Protein AF-D6WCW5-F1 (afdb_monomer_lite)

Sequence (235 aa):
MLHIEDLLTRSRFYGFASNELKQVTQKVASTKMVGTTFRLLCVVCVFAWGMVPYIDHTKAQALPLPGWLPYNTTKYYYPTFVFQMVALSITACINSTIDILTWMLITIASAQFDILKEKLKSIDYRHELVTIEFEFKACVKHHKEIVNFVHKIEHTFSKGIFLQFFASVIVICFTGFSIMISNEIGQYFHMSNWYESDLRARRDLAIFLERIKRPVTLTAGGFITLSLTTLTRVR

Organism: Tribolium castaneum (NCBI:txid7070)

InterPro domains:
  IPR004117 Olfactory receptor, insect [PF02949] (5-190)
  IPR004117 Olfactory receptor, insect [PTHR21137] (11-181)

Secondary structure (DSSP, 8-state):
-HHHHHHHTSGGGT---HHHHHHHHHHHHHHHHHHHHHHHHHHHHHHHHHHHHHH-TTSTT--SS----SS-TTTTHHHHHHHHHHHHHHHHHHHHHHHHHHHHHHHHHHHHHHHHHHHHHT--TTS-HHHHHHHHHHHHHHHHHHHHHHHHHHHHHHHHHHHHHHHHHHHHHHHHHHHHHHHHHHHHHHTS-GGGS-HHHHHHHHHHHHHHTS---EEETTTEEE-HHHHTT--

pLDDT: mean 82.37, std 11.34, range [34.91, 94.06]

Foldseek 3Di:
DVVLVVLCPPPVNVVDDPVLVVLLVVLLVVLVVVLVVVVVVLVVVLVVLLCVQVVCPVDDQDASDDDDDPDDCVVVVVVNNVVVSVVSNVVSVVVSVLVSVLVSLVSSLVSLVVVLVVLVVPQDPVDDPVVSVVSVVVSVVSVVSSVVSVVVSCVVCVVVVVVVVVVVVVVVVVVQVVLVVLLCVLVVLVVDVQVVDDPVSVVVSVVVSVVSVPRDWDDDVVPDTPHPVVVVPPD

Radius of gyration: 28.66 Å; chains: 1; bounding box: 68×40×83 Å

Structure (mmCIF, N/CA/C/O backbone):
data_AF-D6WCW5-F1
#
_entry.id   AF-D6WCW5-F1
#
loop_
_atom_site.group_PDB
_atom_site.id
_atom_site.type_symbol
_atom_site.label_atom_id
_atom_site.label_alt_id
_atom_site.label_comp_id
_atom_site.label_asym_id
_atom_site.label_entity_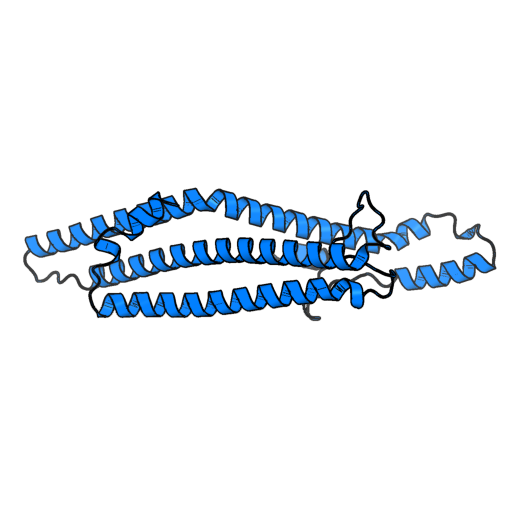id
_atom_site.label_seq_id
_atom_site.pdbx_PDB_ins_code
_atom_site.Cartn_x
_atom_site.Cartn_y
_atom_site.Cartn_z
_atom_site.occupancy
_atom_site.B_iso_or_equiv
_atom_site.auth_seq_id
_atom_site.auth_comp_id
_atom_site.auth_asym_id
_atom_site.auth_atom_id
_atom_site.pdbx_PDB_model_num
ATOM 1 N N . MET A 1 1 ? -2.506 -13.244 10.389 1.00 59.62 1 MET A N 1
ATOM 2 C CA . MET A 1 1 ? -3.838 -13.201 9.742 1.00 59.62 1 MET A CA 1
ATOM 3 C C . MET A 1 1 ? -4.884 -13.968 10.549 1.00 59.62 1 MET A C 1
ATOM 5 O O . MET A 1 1 ? -5.807 -13.325 11.022 1.00 59.62 1 MET A O 1
ATOM 9 N N . LEU A 1 2 ? -4.683 -15.264 10.836 1.00 67.31 2 LEU A N 1
ATOM 10 C CA . LEU A 1 2 ? -5.586 -16.082 11.677 1.00 67.31 2 LEU A CA 1
ATOM 11 C C . LEU A 1 2 ? -5.922 -15.445 13.044 1.00 67.31 2 LEU A C 1
ATOM 13 O O . LEU A 1 2 ? -7.069 -15.432 13.466 1.00 67.31 2 LEU A O 1
ATOM 17 N N . HIS A 1 3 ? -4.949 -14.812 13.709 1.00 72.50 3 HIS A N 1
ATOM 18 C CA . HIS A 1 3 ? -5.189 -14.102 14.977 1.00 72.50 3 HIS A CA 1
ATOM 19 C C . HIS A 1 3 ? -5.994 -12.796 14.866 1.00 72.50 3 HIS A C 1
ATOM 21 O O . HIS A 1 3 ? -6.463 -12.291 15.884 1.00 72.50 3 HIS A O 1
ATOM 27 N N . ILE A 1 4 ? -6.084 -12.203 13.672 1.00 73.38 4 ILE A N 1
ATOM 28 C CA . ILE A 1 4 ? -6.908 -11.011 13.409 1.00 73.38 4 ILE A CA 1
ATOM 29 C C . ILE A 1 4 ? -8.341 -11.465 13.132 1.00 73.38 4 ILE A C 1
ATOM 31 O O . ILE A 1 4 ? -9.274 -10.872 13.658 1.00 73.38 4 ILE A O 1
ATOM 35 N N . GLU A 1 5 ? -8.503 -12.550 12.375 1.00 75.56 5 GLU A N 1
ATOM 36 C CA . GLU A 1 5 ? -9.797 -13.187 12.130 1.00 75.56 5 GLU A CA 1
ATOM 37 C C . GLU A 1 5 ? -10.458 -13.648 13.435 1.00 75.56 5 GLU A C 1
ATOM 39 O O . GLU A 1 5 ? -11.597 -13.278 13.692 1.00 75.56 5 GLU A O 1
ATOM 44 N N . ASP A 1 6 ? -9.712 -14.316 14.319 1.00 76.88 6 ASP A N 1
ATOM 45 C CA . ASP A 1 6 ? -10.202 -14.734 15.643 1.00 76.88 6 ASP A CA 1
ATOM 46 C C . ASP A 1 6 ? -10.607 -13.552 16.552 1.00 76.88 6 ASP A C 1
ATOM 48 O O . ASP A 1 6 ? -11.505 -13.643 17.388 1.00 76.88 6 ASP A O 1
ATOM 52 N N . LEU A 1 7 ? -9.968 -12.389 16.385 1.00 73.69 7 LEU A N 1
ATOM 53 C CA . LEU A 1 7 ? -10.407 -11.179 17.081 1.00 73.69 7 LEU A CA 1
ATOM 54 C C . LEU A 1 7 ? -11.685 -10.601 16.485 1.00 73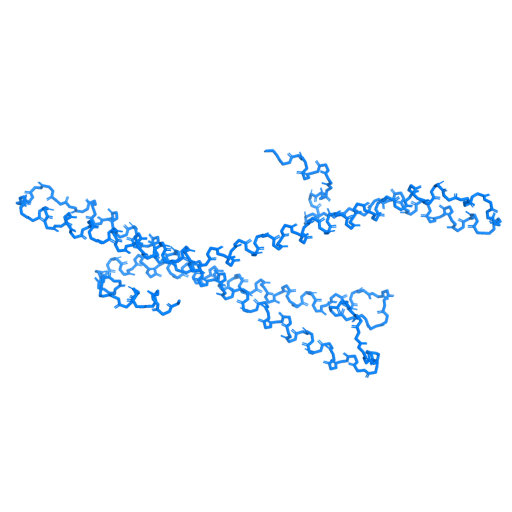.69 7 LEU A C 1
ATOM 56 O O . LEU A 1 7 ? -12.530 -10.120 17.239 1.00 73.69 7 LEU A O 1
ATOM 60 N N . LEU A 1 8 ? -11.816 -10.647 15.160 1.00 70.38 8 LEU A N 1
ATOM 61 C CA . LEU A 1 8 ? -13.005 -10.179 14.464 1.00 70.38 8 LEU A CA 1
ATOM 62 C C . LEU A 1 8 ? -14.215 -11.056 14.793 1.00 70.38 8 LEU A C 1
ATOM 64 O O . LEU A 1 8 ? -15.296 -10.507 14.940 1.00 70.38 8 LEU A O 1
ATOM 68 N N . THR A 1 9 ? -14.053 -12.372 14.976 1.00 72.31 9 THR A N 1
ATOM 69 C CA . THR A 1 9 ? -15.136 -13.319 15.321 1.00 72.31 9 THR A CA 1
ATOM 70 C C . THR A 1 9 ? -15.633 -13.226 16.763 1.00 72.31 9 THR A C 1
ATOM 72 O O . THR A 1 9 ? -16.670 -13.808 17.088 1.00 72.31 9 THR A O 1
ATOM 75 N N . ARG A 1 10 ? -14.969 -12.467 17.646 1.00 75.12 10 ARG A N 1
ATOM 76 C CA . ARG A 1 10 ? -15.471 -12.258 19.013 1.00 75.12 10 ARG A CA 1
ATOM 77 C C . ARG A 1 10 ? -16.833 -11.567 18.998 1.00 75.12 10 ARG A C 1
ATOM 79 O O . ARG A 1 10 ? -17.038 -10.574 18.305 1.00 75.12 10 ARG A O 1
ATOM 86 N N . SER A 1 11 ? -17.738 -12.026 19.866 1.00 59.84 11 SER A N 1
ATOM 87 C CA . SER A 1 11 ? -19.132 -11.551 19.966 1.00 59.84 11 SER A CA 1
ATOM 88 C C . SER A 1 11 ? -19.284 -10.029 20.080 1.00 59.84 11 SER A C 1
ATOM 90 O O . SER A 1 11 ? -20.269 -9.466 19.609 1.00 59.84 11 SER A O 1
ATOM 92 N N . ARG A 1 12 ? -18.291 -9.336 20.645 1.00 65.75 12 ARG A N 1
ATOM 93 C CA . ARG A 1 12 ? -18.286 -7.874 20.798 1.00 65.75 12 ARG A CA 1
ATOM 94 C C . ARG A 1 12 ? -18.128 -7.108 19.472 1.00 65.75 12 ARG A C 1
ATOM 96 O O . ARG A 1 12 ? -18.507 -5.945 19.417 1.00 65.75 12 ARG A O 1
ATOM 103 N N . PHE A 1 13 ? -17.608 -7.748 18.423 1.00 66.31 13 PHE A N 1
ATOM 104 C CA . PHE A 1 13 ? -17.495 -7.187 17.070 1.00 66.31 13 PHE A CA 1
ATOM 105 C C . PHE A 1 13 ? -18.709 -7.504 16.175 1.00 66.31 13 PHE A C 1
ATOM 107 O O . PHE A 1 13 ? -18.782 -6.971 15.073 1.00 66.31 13 PHE A O 1
ATOM 114 N N . TYR A 1 14 ? -19.661 -8.327 16.641 1.00 59.06 14 TYR A N 1
ATOM 115 C CA . TYR A 1 14 ? -20.860 -8.734 15.886 1.00 59.06 14 TYR A CA 1
ATOM 116 C C . TYR A 1 14 ? -22.197 -8.392 16.580 1.00 59.06 14 TYR A C 1
ATOM 118 O O . TYR A 1 14 ? -23.226 -8.321 15.914 1.00 59.06 14 TYR A O 1
ATOM 126 N N . GLY A 1 15 ? -22.209 -8.142 17.894 1.00 60.28 15 GLY A N 1
ATOM 127 C CA . GLY A 1 15 ? -23.412 -7.833 18.682 1.00 60.28 15 GLY A CA 1
ATOM 128 C C . GLY A 1 15 ? -23.754 -6.342 18.763 1.00 60.28 15 GLY A C 1
ATOM 129 O O . GLY A 1 15 ? -23.809 -5.793 19.862 1.00 60.28 15 GLY A O 1
ATOM 130 N N . PHE A 1 16 ? -23.936 -5.681 17.620 1.00 67.00 16 PHE A N 1
ATOM 131 C CA . PHE A 1 16 ? -24.262 -4.251 17.559 1.00 67.00 16 PHE A CA 1
ATOM 132 C C . PHE A 1 16 ? -25.761 -3.976 17.712 1.00 67.00 16 PHE A C 1
ATOM 134 O O . PHE A 1 16 ? -26.594 -4.698 17.160 1.00 67.00 16 PHE A O 1
ATOM 141 N N . ALA A 1 17 ? -26.110 -2.872 18.376 1.00 72.69 17 ALA A N 1
ATOM 142 C CA . ALA A 1 17 ? -27.459 -2.307 18.281 1.00 72.69 17 ALA A CA 1
ATOM 143 C C . ALA A 1 17 ? -27.727 -1.782 16.851 1.00 72.69 17 ALA A C 1
ATOM 145 O O . ALA A 1 17 ? -26.787 -1.454 16.124 1.00 72.69 17 ALA A O 1
ATOM 146 N N . SER A 1 18 ? -28.992 -1.652 16.422 1.00 73.94 18 SER A N 1
ATOM 147 C CA . SER A 1 18 ? -29.315 -1.286 15.023 1.00 73.94 18 SER A CA 1
ATOM 148 C C . SER A 1 18 ? -28.680 0.041 14.571 1.00 73.94 18 SER A C 1
ATOM 150 O O . SER A 1 18 ? -28.231 0.163 13.430 1.00 73.94 18 SER A O 1
ATOM 152 N N . ASN A 1 19 ? -28.566 1.009 15.485 1.00 76.44 19 ASN A N 1
ATOM 153 C CA . ASN A 1 19 ? -27.934 2.304 15.233 1.00 76.44 19 ASN A CA 1
ATOM 154 C C . ASN A 1 19 ? -26.412 2.185 15.043 1.00 76.44 19 ASN A C 1
ATOM 156 O O . ASN A 1 19 ? -25.854 2.797 14.133 1.00 76.44 19 ASN A O 1
ATOM 160 N N . GLU A 1 20 ? -25.750 1.352 15.848 1.00 79.00 20 GLU A N 1
ATOM 161 C CA . GLU A 1 20 ? -24.313 1.068 15.744 1.00 79.00 20 GLU A CA 1
ATOM 162 C C . GLU A 1 20 ? -24.002 0.330 14.438 1.00 79.00 20 GLU A C 1
ATOM 164 O O . GLU A 1 20 ? -23.085 0.698 13.704 1.00 79.00 20 GLU A O 1
ATOM 169 N N . LEU A 1 21 ? -24.833 -0.658 14.089 1.00 79.19 21 LEU A N 1
ATOM 170 C CA . LEU A 1 21 ? -24.709 -1.408 12.844 1.00 79.19 21 LEU A CA 1
ATOM 171 C C . LEU A 1 21 ? -24.847 -0.492 11.624 1.00 79.19 21 LEU A C 1
ATOM 173 O O . LEU A 1 21 ? -24.091 -0.631 10.661 1.00 79.19 21 LEU A O 1
ATOM 177 N N . LYS A 1 22 ? -25.774 0.474 11.664 1.00 83.31 22 LYS A N 1
ATOM 178 C CA . LYS A 1 22 ? -25.956 1.459 10.591 1.00 83.31 22 LYS A CA 1
ATOM 179 C C . LYS A 1 22 ? -24.714 2.337 10.416 1.00 83.31 22 LYS A C 1
ATOM 181 O O . LYS A 1 22 ? -24.272 2.524 9.283 1.00 83.31 22 LYS A O 1
ATOM 186 N N . GLN A 1 23 ? -24.110 2.805 11.513 1.00 80.88 23 GLN A N 1
ATOM 187 C CA . GLN A 1 23 ? -22.865 3.582 11.475 1.00 80.88 23 GLN A CA 1
ATOM 188 C C . GLN A 1 23 ? -21.695 2.778 10.886 1.00 80.88 23 GLN A C 1
ATOM 190 O O . GLN A 1 23 ? -21.008 3.262 9.981 1.00 80.88 23 GLN A O 1
ATOM 195 N N . VAL A 1 24 ? -21.483 1.537 11.343 1.00 84.12 24 VAL A N 1
ATOM 196 C CA . VAL A 1 24 ? -20.417 0.670 10.807 1.00 84.12 24 VAL A CA 1
ATOM 197 C C . VAL A 1 24 ? -20.645 0.380 9.328 1.00 84.12 24 VAL A C 1
ATOM 199 O O . VAL A 1 24 ? -19.728 0.526 8.522 1.00 84.12 24 VAL A O 1
ATOM 202 N N . THR A 1 25 ? -21.870 0.013 8.951 1.00 84.00 25 THR A N 1
ATOM 203 C CA . THR A 1 25 ? -22.207 -0.346 7.567 1.00 84.00 25 THR A CA 1
ATOM 204 C C . THR A 1 25 ? -22.008 0.835 6.625 1.00 84.00 25 THR A C 1
ATOM 206 O O . THR A 1 25 ? -21.460 0.657 5.539 1.00 84.00 25 THR A O 1
ATOM 209 N N . GLN A 1 26 ? -22.370 2.050 7.049 1.00 89.12 26 GLN A N 1
ATOM 210 C CA . GLN A 1 26 ? -22.133 3.262 6.269 1.00 89.12 26 GLN A CA 1
ATOM 211 C C . GLN A 1 26 ? -20.635 3.517 6.057 1.00 89.12 26 GLN A C 1
ATOM 213 O O . GLN A 1 26 ? -20.209 3.735 4.923 1.00 89.12 26 GLN A O 1
ATOM 218 N N . LYS A 1 27 ? -19.815 3.435 7.115 1.00 87.44 27 LYS A N 1
ATOM 219 C CA . LYS A 1 27 ? -18.355 3.583 6.990 1.00 87.44 27 LYS A CA 1
ATOM 220 C C . LYS A 1 27 ? -17.748 2.530 6.066 1.00 87.44 27 LYS A C 1
ATOM 222 O O . LYS A 1 27 ? -16.953 2.863 5.192 1.00 87.44 27 LYS A O 1
ATOM 227 N N . VAL A 1 28 ? -18.147 1.270 6.226 1.00 87.94 28 VAL A N 1
ATOM 228 C CA . VAL A 1 28 ? -17.671 0.164 5.387 1.00 87.94 28 VAL A CA 1
ATOM 229 C C . VAL A 1 28 ? -18.104 0.349 3.931 1.00 87.94 28 VAL A C 1
ATOM 231 O O . VAL A 1 28 ? -17.310 0.075 3.035 1.00 87.94 28 VAL A O 1
ATOM 234 N N . ALA A 1 29 ? -19.320 0.837 3.669 1.00 88.94 29 ALA A N 1
ATOM 235 C CA . ALA A 1 29 ? -19.799 1.119 2.317 1.00 88.94 29 ALA A CA 1
ATOM 236 C C . ALA A 1 29 ? -18.967 2.215 1.631 1.00 88.94 29 ALA A C 1
ATOM 238 O O . ALA A 1 29 ? -18.498 2.006 0.511 1.00 88.94 29 ALA A O 1
ATOM 239 N N . SER A 1 30 ? -18.698 3.330 2.321 1.00 88.75 30 SER A N 1
ATOM 240 C CA . SER A 1 30 ? -17.816 4.389 1.813 1.00 88.75 30 SER A CA 1
ATOM 241 C C . SER A 1 30 ? -16.409 3.863 1.522 1.00 88.75 30 SER A C 1
ATOM 243 O O . SER A 1 30 ? -15.872 4.098 0.441 1.00 88.75 30 SER A O 1
ATOM 245 N N . THR A 1 31 ? -15.827 3.079 2.434 1.00 89.12 31 THR A N 1
ATOM 246 C CA . THR A 1 31 ? -14.502 2.473 2.227 1.00 89.12 31 THR A CA 1
ATOM 247 C C . THR A 1 31 ? -14.495 1.477 1.066 1.00 89.12 31 THR A C 1
ATOM 249 O O . THR A 1 31 ? -13.543 1.452 0.289 1.00 89.12 31 THR A O 1
ATOM 252 N N . LYS A 1 32 ? -15.559 0.684 0.879 1.00 88.38 32 LYS A N 1
ATOM 253 C CA . LYS A 1 32 ? -15.695 -0.216 -0.280 1.00 88.38 32 LYS A CA 1
ATOM 254 C C . LYS A 1 32 ? -15.767 0.553 -1.596 1.00 88.38 32 LYS A C 1
ATOM 256 O O . LYS A 1 32 ? -15.140 0.129 -2.566 1.00 88.38 32 LYS A O 1
ATOM 261 N N . MET A 1 33 ? -16.496 1.668 -1.635 1.00 89.12 33 MET A N 1
ATOM 262 C CA . MET A 1 33 ? -16.567 2.528 -2.817 1.00 89.12 33 MET A CA 1
ATOM 263 C C . MET A 1 33 ? -15.175 3.050 -3.183 1.00 89.12 33 MET A C 1
ATOM 265 O O . MET A 1 33 ? -14.723 2.847 -4.306 1.00 89.12 33 MET A O 1
ATOM 269 N N . VAL A 1 34 ? -14.450 3.619 -2.215 1.00 91.00 34 VAL A N 1
ATOM 270 C CA . VAL A 1 34 ? -13.089 4.131 -2.437 1.00 91.00 34 VAL A CA 1
ATOM 271 C C . VAL A 1 34 ? -12.121 3.018 -2.847 1.00 91.00 34 VAL A C 1
ATOM 273 O O . VAL A 1 34 ? -11.363 3.185 -3.801 1.00 91.00 34 VAL A O 1
ATOM 276 N N . GLY A 1 35 ? -12.184 1.852 -2.198 1.00 90.25 35 GLY A N 1
ATOM 277 C CA . GLY A 1 35 ? -11.373 0.691 -2.566 1.00 90.25 35 GLY A CA 1
ATOM 278 C C . GLY A 1 35 ? -11.663 0.181 -3.981 1.00 90.25 35 GLY A C 1
ATOM 279 O O . GLY A 1 35 ? -10.745 -0.235 -4.686 1.00 90.25 35 GLY A O 1
ATOM 280 N N . THR A 1 36 ? -12.918 0.256 -4.432 1.00 88.06 36 THR A N 1
ATOM 281 C CA . THR A 1 36 ? -13.302 -0.099 -5.808 1.00 88.06 36 THR A CA 1
ATOM 282 C C . THR A 1 36 ? -12.724 0.901 -6.806 1.00 88.06 36 THR A C 1
ATOM 284 O O . THR A 1 36 ? -12.106 0.490 -7.786 1.00 88.06 36 THR A O 1
ATOM 287 N N . THR A 1 37 ? -12.833 2.201 -6.523 1.00 91.00 37 THR A N 1
ATOM 288 C CA . THR A 1 37 ? -12.217 3.255 -7.341 1.00 91.00 37 THR A CA 1
ATOM 289 C C . THR A 1 37 ? -10.700 3.082 -7.436 1.00 91.00 37 THR A C 1
ATOM 291 O O . THR A 1 37 ? -10.143 3.154 -8.529 1.00 91.00 37 THR A O 1
ATOM 294 N N . PHE A 1 38 ? -10.024 2.776 -6.325 1.00 91.38 38 PHE A N 1
ATOM 295 C CA . PHE A 1 38 ? -8.582 2.513 -6.314 1.00 91.38 38 PHE A CA 1
ATOM 296 C C . PHE A 1 38 ? -8.199 1.316 -7.197 1.00 91.38 38 PHE A C 1
ATOM 298 O O . PHE A 1 38 ? -7.269 1.417 -7.994 1.00 91.38 38 PHE A O 1
ATOM 305 N N . ARG A 1 39 ? -8.953 0.206 -7.142 1.00 89.38 39 ARG A N 1
ATOM 306 C CA . ARG A 1 39 ? -8.715 -0.946 -8.034 1.00 89.38 39 ARG A CA 1
ATOM 307 C C . ARG A 1 39 ? -8.880 -0.586 -9.505 1.00 89.38 39 ARG A C 1
ATOM 309 O O . ARG A 1 39 ? -8.063 -1.015 -10.315 1.00 89.38 39 ARG A O 1
ATOM 316 N N . LEU A 1 40 ? -9.905 0.195 -9.849 1.00 91.50 40 LEU A N 1
ATOM 317 C CA . LEU A 1 40 ? -10.114 0.653 -11.225 1.00 91.50 40 LEU A CA 1
ATOM 318 C C . LEU A 1 40 ? -8.917 1.473 -11.722 1.00 91.50 40 LEU A C 1
ATOM 320 O O . LEU A 1 40 ? -8.438 1.234 -12.827 1.00 91.50 40 LEU A O 1
ATOM 324 N N . LEU A 1 41 ? -8.378 2.367 -10.888 1.00 91.94 41 LEU A N 1
ATOM 325 C CA . LEU A 1 41 ? -7.171 3.130 -11.216 1.00 91.94 41 LEU A CA 1
ATOM 326 C C . LEU A 1 41 ? -5.957 2.220 -11.451 1.00 91.94 41 LEU A C 1
ATOM 328 O O . LEU A 1 41 ? -5.255 2.395 -12.442 1.00 91.94 41 LEU A O 1
ATOM 332 N N . CYS A 1 42 ? -5.733 1.211 -10.603 1.00 91.50 42 CYS A N 1
ATOM 333 C CA . CYS A 1 42 ? -4.640 0.252 -10.797 1.00 91.50 42 CYS A CA 1
ATOM 334 C C . CYS A 1 42 ? -4.771 -0.521 -12.116 1.00 91.50 42 CYS A C 1
ATOM 336 O O . CYS A 1 42 ? -3.778 -0.700 -12.820 1.00 91.50 42 CYS A O 1
ATOM 338 N N . VAL A 1 43 ? -5.988 -0.933 -12.482 1.00 91.38 43 VAL A N 1
ATOM 339 C CA . VAL A 1 43 ? -6.257 -1.602 -13.762 1.00 91.38 43 VAL A CA 1
ATOM 340 C C . VAL A 1 43 ? -5.926 -0.679 -14.936 1.00 91.38 43 VAL A C 1
ATOM 342 O O . VAL A 1 43 ? -5.211 -1.090 -15.849 1.00 91.38 43 VAL A O 1
ATOM 345 N N . VAL A 1 44 ? -6.365 0.583 -14.891 1.00 92.44 44 VAL A N 1
ATOM 346 C CA . VAL A 1 44 ? -6.029 1.585 -15.918 1.00 92.44 44 VAL A CA 1
ATOM 347 C C . VAL A 1 44 ? -4.514 1.776 -16.036 1.00 92.44 44 VAL A C 1
ATOM 349 O O . VAL A 1 44 ? -4.000 1.813 -17.151 1.00 92.44 44 VAL A O 1
ATOM 352 N N . CYS A 1 45 ? -3.780 1.823 -14.920 1.00 90.62 45 CYS A N 1
ATOM 353 C CA . CYS A 1 45 ? -2.319 1.927 -14.934 1.00 90.62 45 CYS A CA 1
ATOM 354 C C . CYS A 1 45 ? -1.644 0.727 -15.614 1.00 90.62 45 CYS A C 1
ATOM 356 O O . CYS A 1 45 ? -0.714 0.922 -16.393 1.00 90.62 45 CYS A O 1
ATOM 358 N N . VAL A 1 46 ? -2.109 -0.502 -15.363 1.00 91.38 46 VAL A N 1
ATOM 359 C CA . VAL A 1 46 ? -1.562 -1.706 -16.017 1.00 91.38 46 VAL A CA 1
ATOM 360 C C . VAL A 1 46 ? -1.806 -1.663 -17.525 1.00 91.38 46 VAL A C 1
ATOM 362 O O . VAL A 1 46 ? -0.890 -1.937 -18.300 1.00 91.38 46 VAL A O 1
ATOM 365 N N . PHE A 1 47 ? -3.007 -1.264 -17.955 1.00 89.81 47 PHE A N 1
ATOM 366 C CA . PHE A 1 47 ? -3.304 -1.086 -19.377 1.00 89.81 47 PHE A CA 1
ATOM 367 C C . PHE A 1 47 ? -2.436 0.002 -20.015 1.00 89.81 47 PHE A C 1
ATOM 369 O O . PHE A 1 47 ? -1.862 -0.226 -21.077 1.00 89.81 47 PHE A O 1
ATOM 376 N N . ALA A 1 48 ? -2.291 1.155 -19.358 1.00 89.06 48 ALA A N 1
ATOM 377 C CA . ALA A 1 48 ? -1.432 2.235 -19.831 1.00 89.06 48 ALA A CA 1
ATOM 378 C C . ALA A 1 48 ? 0.031 1.779 -19.965 1.00 89.06 48 ALA A C 1
ATOM 380 O O . ALA A 1 48 ? 0.669 2.060 -20.976 1.00 89.06 48 ALA A O 1
ATOM 381 N N . TRP A 1 49 ? 0.540 1.011 -18.995 1.00 85.25 49 TRP A N 1
ATOM 382 C CA . TRP A 1 49 ? 1.888 0.442 -19.052 1.00 85.25 49 TRP A CA 1
ATOM 383 C C . TRP A 1 49 ? 2.056 -0.547 -20.211 1.00 85.25 49 TRP A C 1
ATOM 385 O O . TRP A 1 49 ? 3.052 -0.504 -20.930 1.00 85.25 49 TRP A O 1
ATOM 395 N N . GLY A 1 50 ? 1.055 -1.399 -20.450 1.00 86.94 50 GLY A N 1
ATOM 396 C CA . GLY A 1 50 ? 1.039 -2.327 -21.584 1.00 86.94 50 GLY A CA 1
ATOM 397 C C . GLY A 1 50 ? 1.014 -1.643 -22.955 1.00 86.94 50 GLY A C 1
ATOM 398 O O . GLY A 1 50 ? 1.444 -2.245 -23.936 1.00 86.94 50 GLY A O 1
ATOM 399 N N . MET A 1 51 ? 0.557 -0.388 -23.027 1.00 86.19 51 MET A N 1
ATOM 400 C CA . MET A 1 51 ? 0.549 0.412 -24.257 1.00 86.19 51 MET A CA 1
ATOM 401 C C . MET A 1 51 ? 1.895 1.084 -24.566 1.00 86.19 51 MET A C 1
ATOM 403 O O . MET A 1 51 ? 2.133 1.441 -25.719 1.00 86.19 51 MET A O 1
ATOM 407 N N . VAL A 1 52 ? 2.792 1.232 -23.582 1.00 83.56 52 VAL A N 1
ATOM 408 C CA . VAL A 1 52 ? 4.096 1.912 -23.746 1.00 83.56 52 VAL A CA 1
ATOM 409 C C . VAL A 1 52 ? 4.897 1.391 -24.952 1.00 83.56 52 VAL A C 1
ATOM 411 O O . VAL A 1 52 ? 5.352 2.220 -25.741 1.00 83.56 52 VAL A O 1
ATOM 414 N N . PRO A 1 53 ? 5.022 0.069 -25.188 1.00 81.12 53 PRO A N 1
ATOM 415 C CA . PRO A 1 53 ? 5.764 -0.451 -26.336 1.00 81.12 53 PRO A CA 1
ATOM 416 C C . PRO A 1 53 ? 5.202 -0.076 -27.711 1.00 81.12 53 PRO A C 1
ATOM 418 O O . PRO A 1 53 ? 5.935 -0.110 -28.693 1.00 81.12 53 PRO A O 1
ATOM 421 N N . TYR A 1 54 ? 3.909 0.247 -27.795 1.00 79.88 54 TYR A N 1
ATOM 422 C CA . TYR A 1 54 ? 3.260 0.647 -29.046 1.00 79.88 54 TYR A CA 1
ATOM 423 C C . TYR A 1 54 ? 3.420 2.142 -29.329 1.00 79.88 54 TYR A C 1
ATOM 425 O O . TYR A 1 54 ? 3.400 2.551 -30.488 1.00 79.88 54 TYR A O 1
ATOM 433 N N . ILE A 1 55 ? 3.571 2.947 -28.274 1.00 79.69 55 ILE A N 1
ATOM 434 C CA . ILE A 1 55 ? 3.802 4.394 -28.359 1.00 79.69 55 ILE A CA 1
ATOM 435 C C . ILE A 1 55 ? 5.281 4.678 -28.653 1.00 79.69 55 ILE A C 1
ATOM 437 O O . ILE A 1 55 ? 5.611 5.626 -29.366 1.00 79.69 55 ILE A O 1
ATOM 441 N N . ASP A 1 56 ? 6.184 3.851 -28.123 1.00 72.25 56 ASP A N 1
ATOM 442 C CA . ASP A 1 56 ? 7.620 3.986 -28.337 1.00 72.25 56 ASP A CA 1
ATOM 443 C C . ASP A 1 56 ? 8.043 3.427 -29.710 1.00 72.25 56 ASP A C 1
ATOM 445 O O . ASP A 1 56 ? 8.528 2.303 -29.843 1.00 72.25 56 ASP A O 1
ATOM 449 N N . HIS A 1 57 ? 7.879 4.239 -30.760 1.00 63.00 57 HIS A N 1
ATOM 450 C CA . HIS A 1 57 ? 8.285 3.911 -32.136 1.00 63.00 57 HIS A CA 1
ATOM 451 C C . HIS A 1 57 ? 9.803 3.699 -32.314 1.00 63.00 57 HIS A C 1
ATOM 453 O O . HIS A 1 57 ? 10.249 3.321 -33.398 1.00 63.00 57 HIS A O 1
ATOM 459 N N . THR A 1 58 ? 10.612 3.952 -31.282 1.00 60.56 58 THR A N 1
ATOM 460 C CA . THR A 1 58 ? 12.079 3.955 -31.363 1.00 60.56 58 THR A CA 1
ATOM 461 C C . THR A 1 58 ? 12.687 2.547 -31.403 1.00 60.56 58 THR A C 1
ATOM 463 O O . THR A 1 58 ? 13.835 2.390 -31.820 1.00 60.56 58 THR A O 1
ATOM 466 N N . LYS A 1 59 ? 11.945 1.506 -30.996 1.00 61.00 59 LYS A N 1
ATOM 467 C CA . LYS A 1 59 ? 12.397 0.104 -31.027 1.00 61.00 59 LYS A CA 1
ATOM 468 C C . LYS A 1 59 ? 11.336 -0.789 -31.662 1.00 61.00 59 LYS A C 1
ATOM 470 O O . LYS A 1 59 ? 10.252 -0.959 -31.113 1.00 61.00 59 LYS A O 1
ATOM 475 N N . ALA A 1 60 ? 11.669 -1.427 -32.785 1.00 57.62 60 ALA A N 1
ATOM 476 C CA . ALA A 1 60 ? 10.848 -2.506 -33.321 1.00 57.62 60 ALA A CA 1
ATOM 477 C C . ALA A 1 60 ? 10.750 -3.618 -32.257 1.00 57.62 60 ALA A C 1
ATOM 479 O O . ALA A 1 60 ? 11.765 -4.205 -31.892 1.00 57.62 60 ALA A O 1
ATOM 480 N N . GLN A 1 61 ? 9.539 -3.869 -31.744 1.00 66.56 61 GLN A N 1
ATOM 481 C CA . GLN A 1 61 ? 9.233 -4.888 -30.725 1.00 66.56 61 GLN A CA 1
ATOM 482 C C . GLN A 1 61 ? 9.819 -4.625 -29.321 1.00 66.56 61 GLN A C 1
ATOM 484 O O . GLN A 1 61 ? 10.472 -5.487 -28.727 1.00 66.56 61 GLN A O 1
ATOM 489 N N . ALA A 1 62 ? 9.546 -3.455 -28.737 1.00 71.44 62 ALA A N 1
ATOM 490 C CA . ALA A 1 62 ? 9.796 -3.232 -27.311 1.00 71.44 62 ALA A CA 1
ATOM 491 C C . ALA A 1 62 ? 8.919 -4.150 -26.427 1.00 71.44 62 ALA A C 1
ATOM 493 O O . ALA A 1 62 ? 7.771 -4.456 -26.755 1.00 71.44 62 ALA A O 1
ATOM 494 N N . LEU A 1 63 ? 9.462 -4.612 -25.298 1.00 78.31 63 LEU A N 1
ATOM 495 C CA . LEU A 1 63 ? 8.736 -5.387 -24.285 1.00 78.31 63 LEU A CA 1
ATOM 496 C C . LEU A 1 63 ? 8.292 -4.461 -23.132 1.00 78.31 63 LEU A C 1
ATOM 498 O O . LEU A 1 63 ? 9.050 -3.549 -22.797 1.00 78.31 63 LEU A O 1
ATOM 502 N N . PRO A 1 64 ? 7.123 -4.694 -22.496 1.00 78.06 64 PRO A N 1
ATOM 503 C CA . PRO A 1 64 ? 6.643 -3.913 -21.346 1.00 78.06 64 PRO A CA 1
ATOM 504 C C . PRO A 1 64 ? 7.635 -3.829 -20.184 1.00 78.06 64 PRO A C 1
ATOM 506 O O . PRO A 1 64 ? 7.680 -2.830 -19.465 1.00 78.06 64 PRO A O 1
ATOM 509 N N . LEU A 1 65 ? 8.421 -4.889 -19.987 1.00 80.50 65 LEU A N 1
ATOM 510 C CA . LEU A 1 65 ? 9.528 -4.916 -19.042 1.00 80.50 65 LEU A CA 1
ATOM 511 C C . LEU A 1 65 ? 10.844 -5.031 -19.820 1.00 80.50 65 LEU A C 1
ATOM 513 O O . LEU A 1 65 ? 11.100 -6.082 -20.423 1.00 80.50 65 LEU A O 1
ATOM 517 N N . PRO A 1 66 ? 11.685 -3.979 -19.821 1.00 74.50 66 PRO A N 1
ATOM 518 C CA . PRO A 1 66 ? 12.981 -4.028 -20.476 1.00 74.50 66 PRO A CA 1
ATOM 519 C C . PRO A 1 66 ? 13.916 -4.956 -19.693 1.00 74.50 66 PRO A C 1
ATOM 521 O O . PRO A 1 66 ? 14.171 -4.750 -18.509 1.00 74.50 66 PRO A O 1
ATOM 524 N N . GLY A 1 67 ? 14.438 -5.985 -20.356 1.00 76.94 67 GLY A N 1
ATOM 525 C CA . GLY A 1 67 ? 15.355 -6.939 -19.744 1.00 76.94 67 GLY A CA 1
ATOM 526 C C . GLY A 1 67 ? 15.986 -7.868 -20.774 1.00 76.94 67 GLY A C 1
ATOM 527 O O . GLY A 1 67 ? 15.436 -8.079 -21.856 1.00 76.94 67 GLY A O 1
ATOM 528 N N . TRP A 1 68 ? 17.155 -8.411 -20.439 1.00 82.88 68 TRP A N 1
ATOM 529 C CA . TRP A 1 68 ? 17.787 -9.453 -21.241 1.00 82.88 68 TRP A CA 1
ATOM 530 C C . TRP A 1 68 ? 17.154 -10.809 -20.914 1.00 82.88 68 TRP A C 1
ATOM 532 O O . TRP A 1 68 ? 17.014 -11.169 -19.746 1.00 82.88 68 TRP A O 1
ATOM 542 N N . LEU A 1 69 ? 16.768 -11.553 -21.949 1.00 84.69 69 LEU A N 1
ATOM 543 C CA . LEU A 1 69 ? 16.197 -12.893 -21.838 1.00 84.69 69 LEU A CA 1
ATOM 544 C C . LEU A 1 69 ? 17.122 -13.882 -22.566 1.00 84.69 69 LEU A C 1
ATOM 546 O O . LEU A 1 69 ? 17.626 -13.549 -23.638 1.00 84.69 69 LEU A O 1
ATOM 550 N N . PRO A 1 70 ? 17.328 -15.102 -22.033 1.00 86.00 70 PRO A N 1
ATOM 551 C CA . PRO A 1 70 ? 18.262 -16.079 -22.602 1.00 86.00 70 PRO A CA 1
ATOM 552 C C . PRO A 1 70 ? 17.797 -16.683 -23.941 1.00 86.00 70 PRO A C 1
ATOM 554 O O . PRO A 1 70 ? 18.511 -17.484 -24.538 1.00 86.00 70 PRO A O 1
ATOM 557 N N . TYR A 1 71 ? 16.603 -16.323 -24.418 1.00 86.06 71 TYR A N 1
ATOM 558 C CA . TYR A 1 71 ? 16.013 -16.784 -25.673 1.00 86.06 71 TYR A CA 1
ATOM 559 C C . TYR A 1 71 ? 15.733 -15.610 -26.620 1.00 86.06 71 TYR A C 1
ATOM 561 O O . TYR A 1 71 ? 15.605 -14.462 -26.198 1.00 86.06 71 TYR A O 1
ATOM 569 N N . ASN A 1 72 ? 15.602 -15.898 -27.919 1.00 81.19 72 ASN A N 1
ATOM 570 C CA . ASN A 1 72 ? 15.382 -14.866 -28.930 1.00 81.19 72 ASN A CA 1
ATOM 571 C C . ASN A 1 72 ? 13.966 -14.262 -28.824 1.00 81.19 72 ASN A C 1
ATOM 573 O O . ASN A 1 72 ? 12.977 -14.870 -29.244 1.00 81.19 72 ASN A O 1
ATOM 577 N N . THR A 1 73 ? 13.888 -13.050 -28.278 1.00 79.50 73 THR A N 1
ATOM 578 C CA . THR A 1 73 ? 12.650 -12.298 -28.025 1.00 79.50 73 THR A CA 1
ATOM 579 C C . THR A 1 73 ? 11.943 -11.840 -29.294 1.00 79.50 73 THR A C 1
ATOM 581 O O . THR A 1 73 ? 10.728 -11.692 -29.273 1.00 79.50 73 THR A O 1
ATOM 584 N N . THR A 1 74 ? 12.657 -11.681 -30.413 1.00 79.00 74 THR A N 1
ATOM 585 C CA . THR A 1 74 ? 12.042 -11.281 -31.694 1.00 79.00 74 THR A CA 1
ATOM 586 C C . THR A 1 74 ? 11.173 -12.396 -32.283 1.00 79.00 74 THR A C 1
ATOM 588 O O . THR A 1 74 ? 10.098 -12.140 -32.821 1.00 79.00 74 THR A O 1
ATOM 591 N N . LYS A 1 75 ? 11.595 -13.659 -32.115 1.00 83.56 75 LYS A N 1
ATOM 592 C CA . LYS A 1 75 ? 10.858 -14.846 -32.578 1.00 83.56 75 LYS A CA 1
ATOM 593 C C . LYS A 1 75 ? 9.669 -15.190 -31.676 1.00 83.56 75 LYS A C 1
ATOM 595 O O . LYS A 1 75 ? 8.631 -15.612 -32.173 1.00 83.56 75 LYS A O 1
ATOM 600 N N . TYR A 1 76 ? 9.815 -15.011 -30.363 1.00 86.44 76 TYR A N 1
ATOM 601 C CA . TYR A 1 76 ? 8.800 -15.358 -29.358 1.00 86.44 76 TYR A CA 1
ATOM 602 C C . TYR A 1 76 ? 8.180 -14.123 -28.691 1.00 86.44 76 TYR A C 1
ATOM 604 O O . TYR A 1 76 ? 7.812 -14.156 -27.521 1.00 86.44 76 TYR A O 1
ATOM 612 N N . TYR A 1 77 ? 8.034 -13.030 -29.440 1.00 85.75 77 TYR A N 1
ATOM 613 C CA . TYR A 1 77 ? 7.593 -11.745 -28.899 1.00 85.75 77 TYR A CA 1
ATOM 614 C C . TYR A 1 77 ? 6.214 -11.806 -28.224 1.00 85.75 77 TYR A C 1
ATOM 616 O O . TYR A 1 77 ? 6.083 -11.489 -27.044 1.00 85.75 77 TYR A O 1
ATOM 624 N N . TYR A 1 78 ? 5.186 -12.254 -28.953 1.00 89.12 78 TYR A N 1
ATOM 625 C CA . TYR A 1 78 ? 3.806 -12.309 -28.459 1.00 89.12 78 TYR A CA 1
ATOM 626 C C . TYR A 1 78 ? 3.621 -13.158 -27.188 1.00 89.12 78 TYR A C 1
ATOM 628 O O . TYR A 1 78 ? 3.013 -12.653 -26.243 1.00 89.12 78 TYR A O 1
ATOM 636 N N . PRO A 1 79 ? 4.136 -14.404 -27.092 1.00 90.44 79 PRO A N 1
ATOM 637 C CA . PRO A 1 79 ? 4.000 -15.176 -25.858 1.00 90.44 79 PRO A CA 1
ATOM 638 C C . PRO A 1 79 ? 4.746 -14.532 -24.681 1.00 90.44 79 PRO A C 1
ATOM 640 O O . PRO A 1 79 ? 4.216 -14.515 -23.571 1.00 90.44 79 PRO A O 1
ATOM 643 N N . THR A 1 80 ? 5.922 -13.935 -24.905 1.00 89.81 80 THR A N 1
ATOM 644 C CA . THR A 1 80 ? 6.645 -13.196 -23.857 1.00 89.81 80 THR A CA 1
ATOM 645 C C . THR A 1 80 ? 5.882 -11.951 -23.406 1.00 89.81 80 THR A C 1
ATOM 647 O O . THR A 1 80 ? 5.801 -11.692 -22.207 1.00 89.81 80 THR A O 1
ATOM 650 N N . PHE A 1 81 ? 5.280 -11.208 -24.336 1.00 89.12 81 PHE A N 1
ATOM 651 C CA . PHE A 1 81 ? 4.456 -10.040 -24.029 1.00 89.12 81 PHE A CA 1
ATOM 652 C C . PHE A 1 81 ? 3.257 -10.416 -23.149 1.00 89.12 81 PHE A C 1
ATOM 654 O O . PHE A 1 81 ? 3.051 -9.821 -22.092 1.00 89.12 81 PHE A O 1
ATOM 661 N N . VAL A 1 82 ? 2.498 -11.444 -23.547 1.00 91.31 82 VAL A N 1
ATOM 662 C CA . VAL A 1 82 ? 1.337 -11.926 -22.780 1.00 91.31 82 VAL A CA 1
ATOM 663 C C . VAL A 1 82 ? 1.766 -12.383 -21.389 1.00 91.31 82 VAL A C 1
ATOM 665 O O . VAL A 1 82 ? 1.137 -12.008 -20.401 1.00 91.31 82 VAL A O 1
ATOM 668 N N . PHE A 1 83 ? 2.867 -13.129 -21.290 1.00 91.81 83 PHE A N 1
ATOM 669 C CA . PHE A 1 83 ? 3.412 -13.562 -20.007 1.00 91.81 83 PHE A CA 1
ATOM 670 C C . PHE A 1 83 ? 3.752 -12.377 -19.088 1.00 91.81 83 PHE A C 1
ATOM 672 O O . PHE A 1 83 ? 3.327 -12.359 -17.932 1.00 91.81 83 PHE A O 1
ATOM 679 N N . GLN A 1 84 ? 4.462 -11.363 -19.599 1.00 91.00 84 GLN A N 1
ATOM 680 C CA . GLN A 1 84 ? 4.809 -10.169 -18.822 1.00 91.00 84 GLN A CA 1
ATOM 681 C C . GLN A 1 84 ? 3.562 -9.401 -18.364 1.00 91.00 84 GLN A C 1
ATOM 683 O O . GLN A 1 84 ? 3.485 -9.003 -17.204 1.00 91.00 84 GLN A O 1
ATOM 688 N N . MET A 1 85 ? 2.559 -9.239 -19.231 1.00 92.00 85 MET A N 1
ATOM 689 C CA . MET A 1 85 ? 1.311 -8.548 -18.887 1.00 92.00 85 MET A CA 1
ATOM 690 C C . MET A 1 85 ? 0.488 -9.293 -17.833 1.00 92.00 85 MET A C 1
ATOM 692 O O . MET A 1 85 ? -0.058 -8.666 -16.922 1.00 92.00 85 MET A O 1
ATOM 696 N N . VAL A 1 86 ? 0.426 -10.624 -17.910 1.00 93.44 86 VAL A N 1
ATOM 697 C CA . VAL A 1 86 ? -0.238 -11.448 -16.890 1.00 93.44 86 VAL A CA 1
ATOM 698 C C . VAL A 1 86 ? 0.497 -11.330 -15.555 1.00 93.44 86 VAL A C 1
ATOM 700 O O . VAL A 1 86 ? -0.137 -11.075 -14.531 1.00 93.44 86 VAL A O 1
ATOM 703 N N . ALA A 1 87 ? 1.828 -11.432 -15.557 1.00 92.38 87 ALA A N 1
ATOM 704 C CA . ALA A 1 87 ? 2.638 -11.295 -14.348 1.00 92.38 87 ALA A CA 1
ATOM 705 C C . ALA A 1 87 ? 2.484 -9.908 -13.694 1.00 92.38 87 ALA A C 1
ATOM 707 O O . ALA A 1 87 ? 2.294 -9.812 -12.477 1.00 92.38 87 ALA A O 1
ATOM 708 N N . LEU A 1 88 ? 2.504 -8.838 -14.495 1.00 91.50 88 LEU A N 1
ATOM 709 C CA . LEU A 1 88 ? 2.262 -7.469 -14.033 1.00 91.50 88 LEU A CA 1
ATOM 710 C C . LEU A 1 88 ? 0.862 -7.310 -13.436 1.00 91.50 88 LEU A C 1
ATOM 712 O O . LEU A 1 88 ? 0.721 -6.744 -12.355 1.00 91.50 88 LEU A O 1
ATOM 716 N N . SER A 1 89 ? -0.161 -7.858 -14.095 1.00 92.81 89 SER A N 1
ATOM 717 C CA . SER A 1 89 ? -1.547 -7.789 -13.616 1.00 92.81 89 SER A CA 1
ATOM 718 C C . SER A 1 89 ? -1.722 -8.509 -12.280 1.00 92.81 89 SER A C 1
ATOM 720 O O . SER A 1 89 ? -2.326 -7.964 -11.360 1.00 92.81 89 SER A O 1
ATOM 722 N N . ILE A 1 90 ? -1.157 -9.713 -12.140 1.00 93.56 90 ILE A N 1
ATOM 723 C CA . ILE A 1 90 ? -1.199 -10.479 -10.886 1.00 93.56 90 ILE A CA 1
ATOM 724 C C . ILE A 1 90 ? -0.500 -9.701 -9.768 1.00 93.56 90 ILE A C 1
ATOM 726 O O . ILE A 1 90 ? -1.059 -9.551 -8.682 1.00 93.56 90 ILE A O 1
ATOM 730 N N . THR A 1 91 ? 0.689 -9.162 -10.041 1.00 92.12 91 THR A N 1
ATOM 731 C CA . THR A 1 91 ? 1.463 -8.388 -9.061 1.00 92.12 91 THR A CA 1
ATOM 732 C C . THR A 1 91 ? 0.702 -7.140 -8.611 1.00 92.12 91 THR A C 1
ATOM 734 O O . THR A 1 91 ? 0.589 -6.890 -7.410 1.00 92.12 91 THR A O 1
ATOM 737 N N . ALA A 1 92 ? 0.112 -6.397 -9.554 1.00 91.94 92 ALA A N 1
ATOM 738 C CA . ALA A 1 92 ? -0.722 -5.235 -9.258 1.00 91.94 92 ALA A CA 1
ATOM 739 C C . ALA A 1 92 ? -1.937 -5.616 -8.397 1.00 91.94 92 ALA A C 1
ATOM 741 O O . ALA A 1 92 ? -2.181 -4.990 -7.369 1.00 91.94 92 ALA A O 1
ATOM 742 N N . CYS A 1 93 ? -2.652 -6.687 -8.752 1.00 90.81 93 CYS A N 1
ATOM 743 C CA . CYS A 1 93 ? -3.796 -7.180 -7.984 1.00 90.81 93 CYS A CA 1
ATOM 744 C C . CYS A 1 93 ? -3.421 -7.574 -6.549 1.00 90.81 93 CYS A C 1
ATOM 746 O O . CYS A 1 93 ? -4.148 -7.230 -5.613 1.00 90.81 93 CYS A O 1
ATOM 748 N N . ILE A 1 94 ? -2.301 -8.279 -6.360 1.00 91.44 94 ILE A N 1
ATOM 749 C CA . ILE A 1 94 ? -1.814 -8.668 -5.030 1.00 91.44 94 ILE A CA 1
ATOM 750 C C . ILE A 1 94 ? -1.487 -7.421 -4.207 1.00 91.44 94 ILE A C 1
ATOM 752 O O . ILE A 1 94 ? -1.991 -7.290 -3.091 1.00 91.44 94 ILE A O 1
ATOM 756 N N . ASN A 1 95 ? -0.714 -6.485 -4.769 1.00 89.94 95 ASN A N 1
ATOM 757 C CA . ASN A 1 95 ? -0.321 -5.265 -4.068 1.00 89.94 95 ASN A CA 1
ATOM 758 C C . ASN A 1 95 ? -1.547 -4.440 -3.646 1.00 89.94 95 ASN A C 1
ATOM 760 O O . ASN A 1 95 ? -1.733 -4.160 -2.463 1.00 89.94 95 ASN A O 1
ATOM 764 N N . SER A 1 96 ? -2.458 -4.160 -4.583 1.00 91.12 96 SER A N 1
ATOM 765 C CA . SER A 1 96 ? -3.689 -3.420 -4.288 1.00 91.12 96 SER A CA 1
ATOM 766 C C . SER A 1 96 ? -4.577 -4.133 -3.264 1.00 91.12 96 SER A C 1
ATOM 768 O O . SER A 1 96 ? -5.284 -3.483 -2.496 1.00 91.12 96 SER A O 1
ATOM 770 N N . THR A 1 97 ? -4.576 -5.469 -3.234 1.00 90.62 97 THR A N 1
ATOM 771 C CA . THR A 1 97 ? -5.363 -6.237 -2.258 1.00 90.62 97 THR A CA 1
ATOM 772 C C . THR A 1 97 ? -4.817 -6.077 -0.843 1.00 90.62 97 THR A C 1
ATOM 774 O O . THR A 1 97 ? -5.607 -5.901 0.085 1.00 90.62 97 THR A O 1
ATOM 777 N N . ILE A 1 98 ? -3.493 -6.094 -0.677 1.00 90.38 98 ILE A N 1
ATOM 778 C CA . ILE A 1 98 ? -2.837 -5.892 0.623 1.00 90.38 98 ILE A CA 1
ATOM 779 C C . ILE A 1 98 ? -3.129 -4.482 1.158 1.00 90.38 98 ILE A C 1
ATOM 781 O O . ILE A 1 98 ? -3.514 -4.340 2.324 1.00 90.38 98 ILE A O 1
ATOM 785 N N . ASP A 1 99 ? -3.036 -3.462 0.299 1.00 90.62 99 ASP A N 1
ATOM 786 C CA . ASP A 1 99 ? -3.340 -2.070 0.654 1.00 90.62 99 ASP A CA 1
ATOM 787 C C . ASP A 1 99 ? -4.800 -1.916 1.121 1.00 90.62 99 ASP A C 1
ATOM 789 O O . ASP A 1 99 ? -5.080 -1.382 2.199 1.00 90.62 99 ASP A O 1
ATOM 793 N N . ILE A 1 100 ? -5.751 -2.451 0.344 1.00 91.19 100 ILE A N 1
ATOM 794 C CA . ILE A 1 100 ? -7.188 -2.368 0.653 1.00 91.19 100 ILE A CA 1
ATOM 795 C C . ILE A 1 100 ? -7.533 -3.139 1.924 1.00 91.19 100 ILE A C 1
ATOM 797 O O . ILE A 1 100 ? -8.348 -2.670 2.718 1.00 91.19 100 ILE A O 1
ATOM 801 N N . LEU A 1 101 ? -6.939 -4.316 2.130 1.00 90.94 101 LEU A N 1
ATOM 802 C CA . LEU A 1 101 ? -7.157 -5.099 3.341 1.00 90.94 101 LEU A CA 1
ATOM 803 C C . LEU A 1 101 ? -6.716 -4.312 4.578 1.00 90.94 101 LEU A C 1
ATOM 805 O O . LEU A 1 101 ? -7.468 -4.209 5.548 1.00 90.94 101 LEU A O 1
ATOM 809 N N . THR A 1 102 ? -5.519 -3.731 4.527 1.00 90.81 102 THR A N 1
ATOM 810 C CA . THR A 1 102 ? -4.961 -2.955 5.636 1.00 90.81 102 THR A CA 1
ATOM 811 C C . THR A 1 102 ? -5.830 -1.735 5.940 1.00 90.81 102 THR A C 1
ATOM 813 O O . THR A 1 102 ? -6.209 -1.515 7.092 1.00 90.81 102 THR A O 1
ATOM 816 N N . TRP A 1 103 ? -6.251 -0.996 4.908 1.00 91.75 103 TRP A N 1
ATOM 817 C CA . TRP A 1 103 ? -7.201 0.110 5.053 1.00 91.75 103 TRP A CA 1
ATOM 818 C C . TRP A 1 103 ? -8.525 -0.360 5.675 1.00 91.75 103 TRP A C 1
ATOM 820 O O . TRP A 1 103 ? -9.020 0.238 6.635 1.00 91.75 103 TRP A O 1
ATOM 830 N N . MET A 1 104 ? -9.108 -1.454 5.185 1.00 91.19 104 MET A N 1
ATOM 831 C CA . MET A 1 104 ? -10.379 -1.968 5.697 1.00 91.19 104 MET A CA 1
ATOM 832 C C . MET A 1 104 ? -10.300 -2.303 7.191 1.00 91.19 104 MET A C 1
ATOM 834 O O . MET A 1 104 ? -11.181 -1.901 7.951 1.00 91.19 104 MET A O 1
ATOM 838 N N . LEU A 1 105 ? -9.227 -2.963 7.633 1.00 91.81 105 LEU A N 1
ATOM 839 C CA . LEU A 1 105 ? -9.008 -3.288 9.045 1.00 91.81 105 LEU A CA 1
ATOM 840 C C . LEU A 1 105 ? -8.875 -2.027 9.915 1.00 91.81 105 LEU A C 1
ATOM 842 O O . LEU A 1 105 ? -9.487 -1.949 10.982 1.00 91.81 105 LEU A O 1
ATOM 846 N N . ILE A 1 106 ? -8.151 -1.010 9.438 1.00 92.06 106 ILE A N 1
ATOM 847 C CA . ILE A 1 106 ? -8.037 0.290 10.121 1.00 92.06 106 ILE A CA 1
ATOM 848 C C . ILE A 1 106 ? -9.399 0.998 10.191 1.00 92.06 106 ILE A C 1
ATOM 850 O O . ILE A 1 106 ? -9.750 1.573 11.222 1.00 92.06 106 ILE A O 1
ATOM 854 N N . THR A 1 107 ? -10.208 0.916 9.131 1.00 91.50 107 THR A N 1
ATOM 855 C CA . THR A 1 107 ? -11.569 1.480 9.1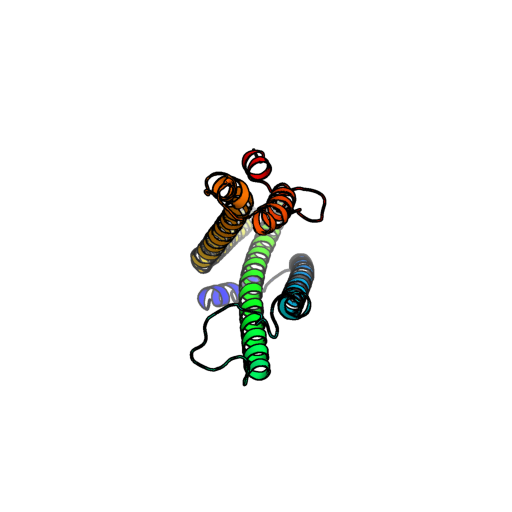15 1.00 91.50 107 THR A CA 1
ATOM 856 C C . THR A 1 107 ? -12.453 0.803 10.157 1.00 91.50 107 THR A C 1
ATOM 858 O O . THR A 1 107 ? -13.182 1.489 10.871 1.00 91.50 107 THR A O 1
ATOM 861 N N . ILE A 1 108 ? -12.376 -0.527 10.276 1.00 90.25 108 ILE A N 1
ATOM 862 C CA . ILE A 1 108 ? -13.116 -1.284 11.294 1.00 90.25 108 ILE A CA 1
ATOM 863 C C . ILE A 1 108 ? -12.685 -0.840 12.695 1.00 90.25 108 ILE A C 1
ATOM 865 O O . ILE A 1 108 ? -13.542 -0.543 13.524 1.00 90.25 108 ILE A O 1
ATOM 869 N N . ALA A 1 109 ? -11.379 -0.715 12.954 1.00 91.69 109 ALA A N 1
ATOM 870 C CA . ALA A 1 109 ? -10.882 -0.213 14.235 1.00 91.69 109 ALA A CA 1
ATOM 871 C C . ALA A 1 109 ? -11.397 1.207 14.540 1.00 91.69 109 ALA A C 1
ATOM 873 O O . ALA A 1 109 ? -11.858 1.479 15.647 1.00 91.69 109 ALA A O 1
ATOM 874 N N . SER A 1 110 ? -11.380 2.104 13.549 1.00 92.19 110 SER A N 1
ATOM 875 C CA . SER A 1 110 ? -11.919 3.464 13.677 1.00 92.19 110 SER A CA 1
ATOM 876 C C . SER A 1 110 ? -13.425 3.473 13.956 1.00 92.19 110 SER A C 1
ATOM 878 O O . SER A 1 110 ? -13.887 4.247 14.790 1.00 92.19 110 SER A O 1
ATOM 880 N N . ALA A 1 111 ? -14.202 2.618 13.288 1.00 90.56 111 ALA A N 1
ATOM 881 C CA . ALA A 1 111 ? -15.635 2.491 13.540 1.00 90.56 111 ALA A CA 1
ATOM 882 C C . ALA A 1 111 ? -15.918 2.034 14.981 1.00 90.56 111 ALA A C 1
ATOM 884 O O . ALA A 1 111 ? -16.789 2.598 15.636 1.00 90.56 111 ALA A O 1
ATOM 885 N N . GLN A 1 112 ? -15.135 1.085 15.501 1.00 89.31 112 GLN A N 1
ATOM 886 C CA . GLN A 1 112 ? -15.254 0.630 16.889 1.00 89.31 112 GLN A CA 1
ATOM 887 C C . GLN A 1 112 ? -14.916 1.730 17.900 1.00 89.31 112 GLN A C 1
ATOM 889 O O . GLN A 1 112 ? -15.605 1.880 18.907 1.00 89.31 112 GLN A O 1
ATOM 894 N N . PHE A 1 113 ? -13.899 2.551 17.622 1.00 92.00 113 PHE A N 1
ATOM 895 C CA . PHE A 1 113 ? -13.610 3.716 18.459 1.00 92.00 113 PHE A CA 1
ATOM 896 C C . PHE A 1 113 ? -14.758 4.723 18.487 1.00 92.00 113 PHE A C 1
ATOM 898 O O . PHE A 1 113 ? -15.013 5.308 19.536 1.00 92.00 113 PHE A O 1
ATOM 905 N N . ASP A 1 114 ? -15.456 4.931 17.374 1.00 91.19 114 ASP A N 1
ATOM 906 C CA . ASP A 1 114 ? -16.587 5.857 17.348 1.00 91.19 114 ASP A CA 1
ATOM 907 C C . ASP A 1 114 ? -17.800 5.302 18.098 1.00 91.19 114 ASP A C 1
ATOM 909 O O . ASP A 1 114 ? -18.409 6.035 18.872 1.00 91.19 114 ASP A O 1
ATOM 913 N N . ILE A 1 115 ? -18.071 3.997 18.001 1.00 89.62 115 ILE A N 1
ATOM 914 C CA . ILE A 1 115 ? -19.088 3.342 18.841 1.00 89.62 115 ILE A CA 1
ATOM 915 C C . ILE A 1 115 ? -18.744 3.484 20.323 1.00 89.62 115 ILE A C 1
ATOM 917 O O . ILE A 1 115 ? -19.611 3.800 21.134 1.00 89.62 115 ILE A O 1
ATOM 921 N N . LEU A 1 116 ? -17.478 3.280 20.692 1.00 90.88 116 LEU A N 1
ATOM 922 C CA . LEU A 1 116 ? -17.030 3.465 22.069 1.00 90.88 116 LEU A CA 1
ATOM 923 C C . LEU A 1 116 ? -17.267 4.903 22.557 1.00 90.88 116 LEU A C 1
ATOM 925 O O . LEU A 1 116 ? -17.699 5.087 23.693 1.00 90.88 116 LEU A O 1
ATOM 929 N N . LYS A 1 117 ? -17.001 5.914 21.719 1.00 91.25 117 LYS A N 1
ATOM 930 C CA . LYS A 1 117 ? -17.257 7.324 22.061 1.00 91.25 117 LYS A CA 1
ATOM 931 C C . LYS A 1 117 ? -18.743 7.589 22.282 1.00 91.25 117 LYS A C 1
ATOM 933 O O . LYS A 1 117 ? -19.086 8.244 23.260 1.00 91.25 117 LYS A O 1
ATOM 938 N N . GLU A 1 118 ? -19.606 7.068 21.412 1.00 90.00 118 GLU A N 1
ATOM 939 C CA . GLU A 1 118 ? -21.058 7.206 21.567 1.00 90.00 118 GLU A CA 1
ATOM 940 C C . GLU A 1 118 ? -21.546 6.529 22.855 1.00 90.00 118 GLU A C 1
ATOM 942 O O . GLU A 1 118 ? -22.276 7.152 23.622 1.00 90.00 118 GLU A O 1
ATOM 947 N N . LYS A 1 119 ? -21.058 5.317 23.164 1.00 88.62 119 LYS A N 1
ATOM 948 C CA . LYS A 1 119 ? -21.378 4.618 24.423 1.00 88.62 119 LYS A CA 1
ATOM 949 C C . LYS A 1 119 ? -20.937 5.386 25.658 1.00 88.62 119 LYS A C 1
ATOM 951 O O . LYS A 1 119 ? -21.681 5.453 26.624 1.00 88.62 119 LYS A O 1
ATOM 956 N N . LEU A 1 120 ? -19.740 5.970 25.632 1.00 90.44 120 LEU A N 1
ATOM 957 C CA . LEU A 1 120 ? -19.248 6.797 26.736 1.00 90.44 120 LEU A CA 1
ATOM 958 C C . LEU A 1 120 ? -20.089 8.066 26.913 1.00 90.44 120 LEU A C 1
ATOM 960 O O . LEU A 1 120 ? -20.324 8.487 28.041 1.00 90.44 120 LEU A O 1
ATOM 964 N N . LYS A 1 121 ? -20.557 8.666 25.813 1.00 89.56 121 LYS A N 1
ATOM 965 C CA . LYS A 1 121 ? -21.413 9.857 25.838 1.00 89.56 121 LYS A CA 1
ATOM 966 C C . LYS A 1 121 ? -22.836 9.550 26.312 1.00 89.56 121 LYS A C 1
ATOM 968 O O . LYS A 1 121 ? -23.480 10.433 26.868 1.00 89.56 121 LYS A O 1
ATOM 973 N N . SER A 1 122 ? -23.325 8.333 26.080 1.00 88.56 122 SER A N 1
ATOM 974 C CA . SER A 1 122 ? -24.671 7.912 26.473 1.00 88.56 122 SER A CA 1
ATOM 975 C C . SER A 1 122 ? -24.798 7.469 27.933 1.00 88.56 122 SER A C 1
ATOM 977 O O . SER A 1 122 ? -25.912 7.161 28.342 1.00 88.56 122 SER A O 1
ATOM 979 N N . ILE A 1 123 ? -23.703 7.412 28.705 1.00 89.31 123 ILE A N 1
ATOM 980 C CA . ILE A 1 123 ? -23.750 7.041 30.129 1.00 89.31 123 ILE A CA 1
ATOM 981 C C . ILE A 1 123 ? -24.567 8.090 30.892 1.00 89.31 123 ILE A C 1
ATOM 983 O O . ILE A 1 123 ? -24.186 9.262 30.956 1.00 89.31 123 ILE A O 1
ATOM 987 N N . ASP A 1 124 ? -25.680 7.667 31.493 1.00 89.69 124 ASP A N 1
ATOM 988 C CA . ASP A 1 124 ? -26.492 8.529 32.351 1.00 89.69 124 ASP A CA 1
ATOM 989 C C . ASP A 1 124 ? -25.981 8.486 33.797 1.00 89.69 124 ASP A C 1
ATOM 991 O O . ASP A 1 124 ? -26.230 7.549 34.556 1.00 89.69 124 ASP A O 1
ATOM 995 N N . TYR A 1 125 ? -25.295 9.552 34.207 1.00 88.31 125 TYR A N 1
ATOM 996 C CA . TYR A 1 125 ? -24.775 9.710 35.568 1.00 88.31 125 TYR A CA 1
ATOM 997 C C . TYR A 1 125 ? -25.862 9.885 36.641 1.00 88.31 125 TYR A C 1
ATOM 999 O O . TYR A 1 125 ? -25.538 9.995 37.822 1.00 88.31 125 TYR A O 1
ATOM 1007 N N . ARG A 1 126 ? -27.142 9.945 36.255 1.00 89.19 126 ARG A N 1
ATOM 1008 C CA . ARG A 1 126 ? -28.276 10.005 37.188 1.00 89.19 126 ARG A CA 1
ATOM 1009 C C . ARG A 1 126 ? -28.724 8.626 37.674 1.00 89.19 126 ARG A C 1
ATOM 1011 O O . ARG A 1 126 ? -29.553 8.558 38.577 1.00 89.19 126 ARG A O 1
ATOM 1018 N N . HIS A 1 127 ? -28.230 7.545 37.069 1.00 88.19 127 HIS A N 1
ATOM 1019 C CA . HIS A 1 127 ? -28.519 6.175 37.495 1.00 88.19 127 HIS A CA 1
ATOM 1020 C C . HIS A 1 127 ? -27.768 5.782 38.776 1.00 88.19 127 HIS A C 1
ATOM 1022 O O . HIS A 1 127 ? -26.891 6.495 39.263 1.00 88.19 127 HIS A O 1
ATOM 1028 N N . GLU A 1 128 ? -28.119 4.621 39.335 1.00 89.81 128 GLU A N 1
ATOM 1029 C CA . GLU A 1 128 ? -27.400 4.042 40.470 1.00 89.81 128 GLU A CA 1
ATOM 1030 C C . GLU A 1 128 ? -25.915 3.829 40.138 1.00 89.81 128 GLU A C 1
ATOM 1032 O O . GLU A 1 128 ? -25.571 3.351 39.053 1.00 89.81 128 GLU A O 1
ATOM 1037 N N . LEU A 1 129 ? -25.039 4.112 41.110 1.00 90.06 129 LEU A N 1
ATOM 1038 C CA . LEU A 1 129 ? -23.579 3.961 40.998 1.00 90.06 129 LEU A CA 1
ATOM 1039 C C . LEU A 1 129 ? -23.161 2.592 40.438 1.00 90.06 129 LEU A C 1
ATOM 1041 O O . LEU A 1 129 ? -22.258 2.520 39.610 1.00 90.06 129 LEU A O 1
ATOM 1045 N N . VAL A 1 130 ? -23.862 1.521 40.823 1.00 91.56 130 VAL A N 1
ATOM 1046 C CA . VAL A 1 130 ? -23.603 0.151 40.348 1.00 91.56 130 VAL A CA 1
ATOM 1047 C C . VAL A 1 130 ? -23.779 0.030 38.829 1.00 91.56 130 VAL A C 1
ATOM 1049 O O . VAL A 1 130 ? -22.980 -0.626 38.159 1.00 91.56 130 VAL A O 1
ATOM 1052 N N . THR A 1 131 ? -24.797 0.687 38.270 1.00 88.06 131 THR A N 1
ATOM 1053 C CA . THR A 1 131 ? -25.081 0.662 36.827 1.00 88.06 131 THR A CA 1
ATOM 1054 C C . THR A 1 131 ? -24.024 1.451 36.059 1.00 88.06 131 THR A C 1
ATOM 1056 O O . THR A 1 131 ? -23.488 0.961 35.065 1.00 88.06 131 THR A O 1
ATOM 1059 N N . ILE A 1 132 ? -23.643 2.624 36.575 1.00 90.12 132 ILE A N 1
ATOM 1060 C CA . ILE A 1 132 ? -22.589 3.466 35.991 1.00 90.12 132 ILE A CA 1
ATOM 1061 C C . ILE A 1 132 ? -21.249 2.717 35.977 1.00 90.12 132 ILE A C 1
ATOM 1063 O O . ILE A 1 132 ? -20.566 2.677 34.951 1.00 90.12 132 ILE A O 1
ATOM 1067 N N . GLU A 1 133 ? -20.871 2.081 37.090 1.00 91.19 133 GLU A N 1
ATOM 1068 C CA . GLU A 1 133 ? -19.644 1.284 37.176 1.00 91.19 133 GLU A CA 1
ATOM 1069 C C . GLU A 1 133 ? -19.645 0.116 36.185 1.00 91.19 133 GLU A C 1
ATOM 1071 O O . GLU A 1 13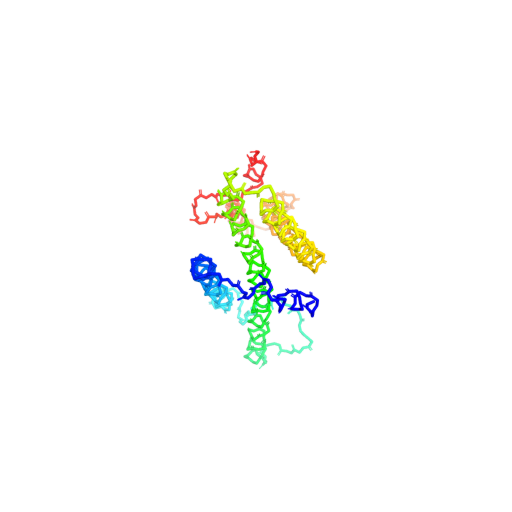3 ? -18.621 -0.165 35.552 1.00 91.19 133 GLU A O 1
ATOM 1076 N N . PHE A 1 134 ? -20.787 -0.554 36.014 1.00 90.19 134 PHE A N 1
ATOM 1077 C CA . PHE A 1 134 ? -20.928 -1.651 35.063 1.00 90.19 134 PHE A CA 1
ATOM 1078 C C . PHE A 1 134 ? -20.742 -1.184 33.610 1.00 90.19 134 PHE A C 1
ATOM 1080 O O . PHE A 1 134 ? -19.933 -1.767 32.877 1.00 90.19 134 PHE A O 1
ATOM 1087 N N . GLU A 1 135 ? -21.429 -0.114 33.197 1.00 88.75 135 GLU A N 1
ATOM 1088 C CA . GLU A 1 135 ? -21.319 0.455 31.847 1.00 88.75 135 GLU A CA 1
ATOM 1089 C C . GLU A 1 135 ? -19.910 0.980 31.559 1.00 88.75 135 GLU A C 1
ATOM 1091 O O . GLU A 1 135 ? -19.318 0.688 30.510 1.00 88.75 135 GLU A O 1
ATOM 1096 N N . PHE A 1 136 ? -19.318 1.685 32.522 1.00 90.56 136 PHE A N 1
ATOM 1097 C CA . PHE A 1 136 ? -17.960 2.197 32.403 1.00 90.56 136 PHE A CA 1
ATOM 1098 C C . PHE A 1 136 ? -16.941 1.057 32.276 1.00 90.56 136 PHE A C 1
ATOM 1100 O O . PHE A 1 136 ? -16.092 1.063 31.378 1.00 90.56 136 PHE A O 1
ATOM 1107 N N . LYS A 1 137 ? -17.054 0.009 33.102 1.00 91.88 137 LYS A N 1
ATOM 1108 C CA . LYS A 1 137 ? -16.189 -1.179 33.024 1.00 91.88 137 LYS A CA 1
ATOM 1109 C C . LYS A 1 137 ? -16.334 -1.906 31.686 1.00 91.88 137 LYS A C 1
ATOM 1111 O O . LYS A 1 137 ? -15.339 -2.395 31.137 1.00 91.88 137 LYS A O 1
ATOM 1116 N N . ALA A 1 138 ? -17.543 -1.959 31.125 1.00 89.44 138 ALA A N 1
ATOM 1117 C CA . ALA A 1 138 ? -17.777 -2.513 29.796 1.00 89.44 138 ALA A CA 1
ATOM 1118 C C . ALA A 1 138 ? -17.056 -1.703 28.703 1.00 89.44 138 ALA A C 1
ATOM 1120 O O . ALA A 1 138 ? -16.406 -2.311 27.839 1.00 89.44 138 ALA A O 1
ATOM 1121 N N . CYS A 1 139 ? -17.097 -0.367 28.787 1.00 90.88 139 CYS A N 1
ATOM 1122 C CA . CYS A 1 139 ? -16.387 0.552 27.894 1.00 90.88 139 CYS A CA 1
ATOM 1123 C C . CYS A 1 139 ? -14.864 0.394 27.995 1.00 90.88 139 CYS A C 1
ATOM 1125 O O . CYS A 1 139 ? -14.198 0.228 26.974 1.00 90.88 139 CYS A O 1
ATOM 1127 N N . VAL A 1 140 ? -14.304 0.334 29.209 1.00 93.62 140 VAL A N 1
ATOM 1128 C CA . VAL A 1 140 ? -12.861 0.108 29.428 1.00 93.62 140 VAL A CA 1
ATOM 1129 C C . VAL A 1 140 ? -12.413 -1.224 28.822 1.00 93.62 140 VAL A C 1
ATOM 1131 O O . VAL A 1 140 ? -11.388 -1.296 28.138 1.00 93.62 140 VAL A O 1
ATOM 1134 N N . LYS A 1 141 ? -13.200 -2.291 29.009 1.00 91.25 141 LYS A N 1
ATOM 1135 C CA . LYS A 1 141 ? -12.905 -3.590 28.391 1.00 91.25 141 LYS A CA 1
ATOM 1136 C C . LYS A 1 141 ? -12.969 -3.519 26.860 1.00 91.25 141 LYS A C 1
ATOM 1138 O O . LYS A 1 141 ? -12.118 -4.108 26.202 1.00 91.25 141 LYS A O 1
ATOM 1143 N N . HIS A 1 142 ? -13.936 -2.791 26.296 1.00 90.38 142 HIS A N 1
ATOM 1144 C CA . HIS A 1 142 ? -14.067 -2.606 24.847 1.00 90.38 142 HIS A CA 1
ATOM 1145 C C . HIS A 1 142 ? -12.867 -1.827 24.284 1.00 90.38 142 HIS A C 1
ATOM 1147 O O . HIS A 1 142 ? -12.245 -2.274 23.326 1.00 90.38 142 HIS A O 1
ATOM 1153 N N . HIS A 1 143 ? -12.465 -0.736 24.940 1.00 93.75 143 HIS A N 1
ATOM 1154 C CA . HIS A 1 143 ? -11.264 0.024 24.594 1.00 93.75 143 HIS A CA 1
ATOM 1155 C C . HIS A 1 143 ? -10.010 -0.859 24.549 1.00 93.75 143 HIS A C 1
ATOM 1157 O O . HIS A 1 143 ? -9.280 -0.855 23.559 1.00 93.75 143 HIS A O 1
ATOM 1163 N N . LYS A 1 144 ? -9.791 -1.675 25.590 1.00 93.06 144 LYS A N 1
ATOM 1164 C CA . LYS A 1 144 ? -8.640 -2.587 25.669 1.00 93.06 144 LYS A CA 1
ATOM 1165 C C . LYS A 1 144 ? -8.615 -3.599 24.520 1.00 93.06 144 LYS A C 1
ATOM 1167 O O . LYS A 1 144 ? -7.546 -3.917 24.003 1.00 93.06 144 LYS A O 1
ATOM 1172 N N . GLU A 1 145 ? -9.778 -4.101 24.111 1.00 90.88 145 GLU A N 1
ATOM 1173 C CA . GLU A 1 145 ? -9.893 -5.016 22.972 1.00 90.88 145 GLU A CA 1
ATOM 1174 C C . GLU A 1 145 ? -9.587 -4.323 21.636 1.00 90.88 145 GLU A C 1
ATOM 1176 O O . GLU A 1 145 ? -8.838 -4.891 20.839 1.00 90.88 145 GLU A O 1
ATOM 1181 N N . ILE A 1 146 ? -10.070 -3.091 21.415 1.00 91.69 146 ILE A N 1
ATOM 1182 C CA .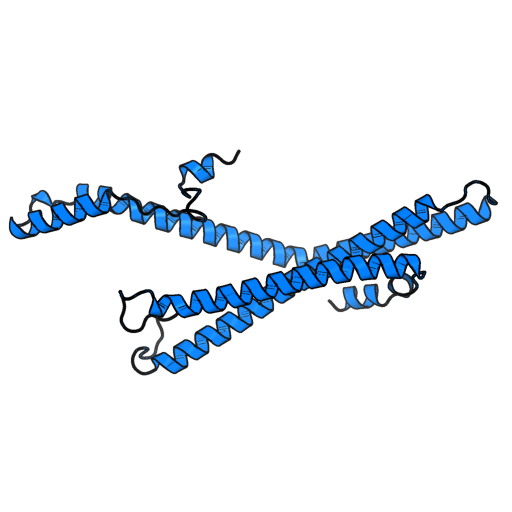 ILE A 1 146 ? -9.736 -2.318 20.205 1.00 91.69 146 ILE A CA 1
ATOM 1183 C C . ILE A 1 146 ? -8.232 -2.040 20.137 1.00 91.69 146 ILE A C 1
ATOM 1185 O O . ILE A 1 146 ? -7.618 -2.250 19.095 1.00 91.69 146 ILE A O 1
ATOM 1189 N N . VAL A 1 147 ? -7.617 -1.598 21.237 1.00 94.06 147 VAL A N 1
ATOM 1190 C CA . VAL A 1 147 ? -6.174 -1.300 21.267 1.00 94.06 147 VAL A CA 1
ATOM 1191 C C . VAL A 1 147 ? -5.354 -2.549 20.936 1.00 94.06 147 VAL A C 1
ATOM 1193 O O . VAL A 1 147 ? -4.441 -2.487 20.115 1.00 94.06 147 VAL A O 1
ATOM 1196 N N . ASN A 1 148 ? -5.717 -3.707 21.494 1.00 93.00 148 ASN A N 1
ATOM 1197 C CA . ASN A 1 148 ? -5.070 -4.976 21.160 1.00 93.00 148 ASN A CA 1
ATOM 1198 C C . ASN A 1 148 ? -5.257 -5.361 19.678 1.00 93.00 148 ASN A C 1
ATOM 1200 O O . ASN A 1 148 ? -4.342 -5.893 19.051 1.00 93.00 148 ASN A O 1
ATOM 1204 N N . PHE A 1 149 ? -6.431 -5.088 19.102 1.00 91.25 149 PHE A N 1
ATOM 1205 C CA . PHE A 1 149 ? -6.696 -5.305 17.679 1.00 91.25 149 PHE A CA 1
ATOM 1206 C C . PHE A 1 149 ? -5.813 -4.419 16.791 1.00 91.25 149 PHE A C 1
ATOM 1208 O O . PHE A 1 149 ? -5.145 -4.934 15.895 1.00 91.25 149 PHE A O 1
ATOM 1215 N N . VAL A 1 150 ? -5.736 -3.117 17.082 1.00 93.50 150 VAL A N 1
ATOM 1216 C CA . VAL A 1 150 ? -4.879 -2.169 16.352 1.00 93.50 150 VAL A CA 1
ATOM 1217 C C . VAL A 1 150 ? -3.410 -2.565 16.448 1.00 93.50 150 VAL A C 1
ATOM 1219 O O . VAL A 1 150 ? -2.727 -2.595 15.428 1.00 93.50 150 VAL A O 1
ATOM 1222 N N . HIS A 1 151 ? -2.930 -2.943 17.633 1.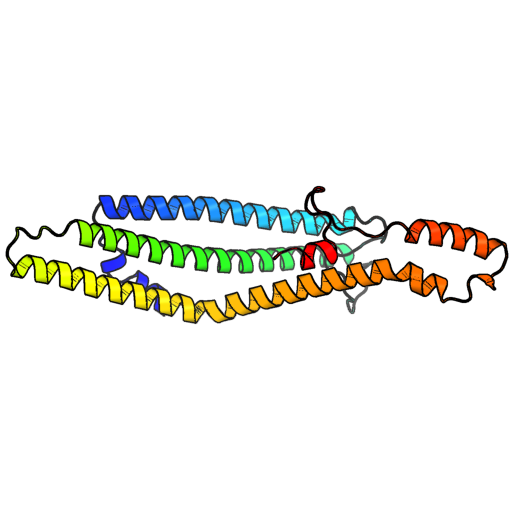00 93.38 151 HIS A N 1
ATOM 1223 C CA . HIS A 1 151 ? -1.539 -3.359 17.804 1.00 93.38 151 HIS A CA 1
ATOM 1224 C C . HIS A 1 151 ? -1.200 -4.621 16.995 1.00 93.38 151 HIS A C 1
ATOM 1226 O O . HIS A 1 151 ? -0.130 -4.722 16.402 1.00 93.38 151 HIS A O 1
ATOM 1232 N N . LYS A 1 152 ? -2.136 -5.571 16.879 1.00 91.69 152 LYS A N 1
ATOM 1233 C CA . LYS A 1 152 ? -1.952 -6.750 16.017 1.00 91.69 152 LYS A CA 1
ATOM 1234 C C . LYS A 1 152 ? -1.953 -6.412 14.530 1.00 91.69 152 LYS A C 1
ATOM 1236 O O . LYS A 1 152 ? -1.205 -7.045 13.782 1.00 91.69 152 LYS A O 1
ATOM 1241 N N . ILE A 1 153 ? -2.777 -5.457 14.092 1.00 92.12 153 ILE A N 1
ATOM 1242 C CA . ILE A 1 153 ? -2.731 -4.939 12.715 1.00 92.12 153 ILE A CA 1
ATOM 1243 C C . ILE A 1 153 ? -1.352 -4.330 12.466 1.00 92.12 153 ILE A C 1
ATOM 1245 O O . ILE A 1 153 ? -0.672 -4.729 11.525 1.00 92.12 153 ILE A O 1
ATOM 1249 N N . GLU A 1 154 ? -0.917 -3.428 13.342 1.00 92.44 154 GLU A N 1
ATOM 1250 C CA . GLU A 1 154 ? 0.369 -2.745 13.242 1.00 92.44 154 GLU A CA 1
ATOM 1251 C C . GLU A 1 154 ? 1.523 -3.751 13.178 1.00 92.44 154 GLU A C 1
ATOM 1253 O O . GLU A 1 154 ? 2.219 -3.796 12.171 1.00 92.44 154 GLU A O 1
ATOM 1258 N N . HIS A 1 155 ? 1.635 -4.680 14.126 1.00 92.19 155 HIS A N 1
ATOM 1259 C CA . HIS A 1 155 ? 2.677 -5.710 14.095 1.00 92.19 155 HIS A CA 1
ATOM 1260 C C . HIS A 1 155 ? 2.655 -6.581 12.819 1.00 92.19 155 HIS A C 1
ATOM 1262 O O . HIS A 1 155 ? 3.704 -6.999 12.326 1.00 92.19 155 HIS A O 1
ATOM 1268 N N . THR A 1 156 ? 1.472 -6.873 12.265 1.00 91.06 156 THR A N 1
ATOM 1269 C CA . THR A 1 156 ? 1.340 -7.722 11.067 1.00 91.06 156 THR A CA 1
ATOM 1270 C C . THR A 1 156 ? 1.738 -6.985 9.788 1.00 91.06 156 THR A C 1
ATOM 1272 O O . THR A 1 156 ? 2.414 -7.564 8.940 1.00 91.06 156 THR A O 1
ATOM 1275 N N . PHE A 1 157 ? 1.324 -5.727 9.635 1.00 91.12 157 PHE A N 1
ATOM 1276 C CA . PHE A 1 157 ? 1.462 -4.986 8.377 1.00 91.12 157 PHE A CA 1
ATOM 1277 C C . PHE A 1 157 ? 2.606 -3.960 8.385 1.00 91.12 157 PHE A C 1
ATOM 1279 O O . PHE A 1 157 ? 3.049 -3.560 7.312 1.00 91.12 157 PHE A O 1
ATOM 1286 N N . SER A 1 158 ? 3.144 -3.585 9.552 1.00 91.88 158 SER A N 1
ATOM 1287 C CA . SER A 1 158 ? 4.184 -2.549 9.713 1.00 91.88 158 SER A CA 1
ATOM 1288 C C . SER A 1 158 ? 5.412 -2.801 8.836 1.00 91.88 158 SER A C 1
ATOM 1290 O O . SER A 1 158 ? 5.813 -1.929 8.067 1.00 91.88 158 SER A O 1
ATOM 1292 N N . LYS A 1 159 ? 5.951 -4.029 8.842 1.00 89.94 159 LYS A N 1
ATOM 1293 C CA . LYS A 1 159 ? 7.104 -4.395 7.998 1.00 89.94 159 LYS A CA 1
ATOM 1294 C C . LYS A 1 159 ? 6.807 -4.263 6.501 1.00 89.94 159 LYS A C 1
ATOM 1296 O O . LYS A 1 159 ? 7.666 -3.809 5.752 1.00 89.94 159 LYS A O 1
ATOM 1301 N N . GLY A 1 160 ? 5.607 -4.663 6.075 1.00 90.56 160 GLY A N 1
ATOM 1302 C CA . GLY A 1 160 ? 5.185 -4.581 4.675 1.00 90.56 160 GLY A CA 1
ATOM 1303 C C . GLY A 1 160 ? 5.054 -3.134 4.210 1.00 90.56 160 GLY A C 1
ATOM 1304 O O . GLY A 1 160 ? 5.644 -2.759 3.201 1.00 90.56 160 GLY A O 1
ATOM 1305 N N . ILE A 1 161 ? 4.373 -2.309 5.008 1.00 91.31 161 ILE A N 1
ATOM 1306 C CA . ILE A 1 161 ? 4.214 -0.872 4.759 1.00 91.31 161 ILE A CA 1
ATOM 1307 C C . ILE A 1 161 ? 5.584 -0.182 4.699 1.00 91.31 161 ILE A C 1
ATOM 1309 O O . ILE A 1 161 ? 5.855 0.581 3.775 1.00 91.31 161 ILE A O 1
ATOM 1313 N N . PHE A 1 162 ? 6.477 -0.479 5.648 1.00 92.19 162 PHE A N 1
ATOM 1314 C CA . PHE A 1 162 ? 7.828 0.080 5.663 1.00 92.19 162 PHE A CA 1
ATOM 1315 C C . PHE A 1 162 ? 8.606 -0.269 4.389 1.00 92.19 162 PHE A C 1
ATOM 1317 O O . PHE A 1 162 ? 9.188 0.615 3.762 1.00 92.19 162 PHE A O 1
ATOM 1324 N N . LEU A 1 163 ? 8.582 -1.539 3.976 1.00 91.12 163 LEU A N 1
ATOM 1325 C CA . LEU A 1 163 ? 9.268 -1.986 2.765 1.00 91.12 163 LEU A CA 1
ATOM 1326 C C . LEU A 1 163 ? 8.698 -1.319 1.506 1.00 91.12 163 LEU A C 1
ATOM 1328 O O . LEU A 1 163 ? 9.462 -0.916 0.633 1.00 91.12 163 LEU A O 1
ATOM 1332 N N . GLN A 1 164 ? 7.376 -1.164 1.425 1.00 88.81 164 GLN A N 1
ATOM 1333 C CA . GLN A 1 164 ? 6.698 -0.490 0.318 1.00 88.81 164 GLN A CA 1
ATOM 1334 C C . GLN A 1 164 ? 7.102 0.986 0.221 1.00 88.81 164 GLN A C 1
ATOM 1336 O O . GLN A 1 164 ? 7.461 1.455 -0.862 1.00 88.81 164 GLN A O 1
ATOM 1341 N N . PHE A 1 165 ? 7.126 1.707 1.346 1.00 90.12 165 PHE A N 1
ATOM 1342 C CA . PHE A 1 165 ? 7.611 3.087 1.373 1.00 90.12 165 PHE A CA 1
ATOM 1343 C C . PHE A 1 165 ? 9.086 3.172 0.989 1.00 90.12 165 PHE A C 1
ATOM 1345 O O . PHE A 1 165 ? 9.446 3.976 0.131 1.00 90.12 165 PHE A O 1
ATOM 1352 N N . PHE A 1 166 ? 9.934 2.316 1.551 1.00 93.44 166 PHE A N 1
ATOM 1353 C CA . PHE A 1 166 ? 11.358 2.299 1.237 1.00 93.44 166 PHE A CA 1
ATOM 1354 C C . PHE A 1 166 ? 11.628 2.029 -0.253 1.00 93.44 166 PHE A C 1
ATOM 1356 O O . PHE A 1 166 ? 12.391 2.757 -0.887 1.00 93.44 166 PHE A O 1
ATOM 1363 N N . ALA A 1 167 ? 10.941 1.046 -0.843 1.00 89.69 167 ALA A N 1
ATOM 1364 C CA . ALA A 1 167 ? 11.026 0.758 -2.272 1.00 89.69 167 ALA A CA 1
ATOM 1365 C C . ALA A 1 167 ? 10.569 1.953 -3.125 1.00 89.69 167 ALA A C 1
ATOM 1367 O O . ALA A 1 167 ? 11.224 2.289 -4.110 1.00 89.69 167 ALA A O 1
ATOM 1368 N N . SER A 1 168 ? 9.489 2.635 -2.727 1.00 89.38 168 SER A N 1
ATOM 1369 C CA . SER A 1 168 ? 8.998 3.822 -3.438 1.00 89.38 168 SER A CA 1
ATOM 1370 C C . SER A 1 168 ? 10.016 4.968 -3.435 1.00 89.38 168 SER A C 1
ATOM 1372 O O . SER A 1 168 ? 10.262 5.565 -4.482 1.00 89.38 168 SER A O 1
ATOM 1374 N N . VAL A 1 169 ? 10.680 5.213 -2.300 1.00 90.69 169 VAL A N 1
ATOM 1375 C CA . VAL A 1 169 ? 11.750 6.215 -2.181 1.00 90.69 169 VAL A CA 1
ATOM 1376 C C . VAL A 1 169 ? 12.911 5.869 -3.105 1.00 90.69 169 VAL A C 1
ATOM 1378 O O . VAL A 1 169 ? 13.345 6.727 -3.865 1.00 90.69 169 VAL A O 1
ATOM 1381 N N . ILE A 1 170 ? 13.366 4.612 -3.111 1.00 90.88 170 ILE A N 1
ATOM 1382 C CA . ILE A 1 170 ? 14.423 4.152 -4.021 1.00 90.88 170 ILE A CA 1
ATOM 1383 C C . ILE A 1 170 ? 14.041 4.425 -5.479 1.00 90.88 170 ILE A C 1
ATOM 1385 O O . ILE A 1 170 ? 14.826 5.029 -6.206 1.00 90.88 170 ILE A O 1
ATOM 1389 N N . VAL A 1 171 ? 12.835 4.037 -5.907 1.00 86.62 171 VAL A N 1
ATOM 1390 C CA . VAL A 1 171 ? 12.367 4.255 -7.287 1.00 86.62 171 VAL A CA 1
ATOM 1391 C C . VAL A 1 171 ? 12.339 5.747 -7.633 1.00 86.62 171 VAL A C 1
ATOM 1393 O O . VAL A 1 171 ? 12.849 6.145 -8.681 1.00 86.62 171 VAL A O 1
ATOM 1396 N N . ILE A 1 172 ? 11.805 6.597 -6.753 1.00 84.31 172 ILE A N 1
ATOM 1397 C CA . ILE A 1 172 ? 11.762 8.053 -6.968 1.00 84.31 172 ILE A CA 1
ATOM 1398 C C . ILE A 1 172 ? 13.180 8.639 -7.046 1.00 84.31 172 ILE A C 1
ATOM 1400 O O . ILE A 1 172 ? 13.475 9.436 -7.934 1.00 84.31 172 ILE A O 1
ATOM 1404 N N . CYS A 1 173 ? 14.091 8.218 -6.169 1.00 85.38 173 CYS A N 1
ATOM 1405 C CA . CYS A 1 173 ? 15.479 8.670 -6.194 1.00 85.38 173 CYS A CA 1
ATOM 1406 C C . CYS A 1 173 ? 16.204 8.241 -7.476 1.00 85.38 173 CYS A C 1
ATOM 1408 O O . CYS A 1 173 ? 16.848 9.074 -8.111 1.00 85.38 173 CYS A O 1
ATOM 1410 N N . PHE A 1 174 ? 16.075 6.976 -7.891 1.00 84.19 174 PHE A N 1
ATOM 1411 C CA . PHE A 1 174 ? 16.689 6.483 -9.128 1.00 84.19 174 PHE A CA 1
ATOM 1412 C C . PHE A 1 174 ? 16.126 7.185 -10.362 1.00 84.19 174 PHE A C 1
ATOM 1414 O O . PHE A 1 174 ? 16.900 7.616 -11.211 1.00 84.19 174 PHE A O 1
ATOM 1421 N N . THR A 1 175 ? 14.805 7.358 -10.449 1.00 81.88 175 THR A N 1
ATOM 1422 C CA . THR A 1 175 ? 14.188 8.107 -11.556 1.00 81.88 175 THR A CA 1
ATOM 1423 C C . THR A 1 175 ? 14.679 9.557 -11.592 1.00 81.88 175 THR A C 1
ATOM 1425 O O . THR A 1 175 ? 15.094 10.025 -12.650 1.00 81.88 175 THR A O 1
ATOM 1428 N N . GLY A 1 176 ? 14.738 10.238 -10.441 1.00 80.31 176 GLY A N 1
ATOM 1429 C CA . GLY A 1 176 ? 15.317 11.579 -10.302 1.00 80.31 176 GLY A CA 1
ATOM 1430 C C . GLY A 1 176 ? 16.768 11.661 -10.782 1.00 80.31 176 GLY A C 1
ATOM 1431 O O . GLY A 1 176 ? 17.127 12.543 -11.562 1.00 80.31 176 GLY A O 1
ATOM 1432 N N . PHE A 1 177 ? 17.593 10.704 -10.362 1.00 82.75 177 PHE A N 1
ATOM 1433 C CA . PHE A 1 177 ? 18.994 10.607 -10.758 1.00 82.75 177 PHE A CA 1
ATOM 1434 C C . PHE A 1 177 ? 19.165 10.349 -12.263 1.00 82.75 177 PHE A C 1
ATOM 1436 O O . PHE A 1 177 ? 19.985 11.001 -12.907 1.00 82.75 177 PHE A O 1
ATOM 1443 N N . SER A 1 178 ? 18.360 9.460 -12.856 1.00 79.81 178 SER A N 1
ATOM 1444 C CA . SER A 1 178 ? 18.378 9.206 -14.303 1.00 79.81 178 SER A CA 1
ATOM 1445 C C . SER A 1 178 ? 18.053 10.461 -15.119 1.00 79.81 178 SER A C 1
ATOM 1447 O O . SER A 1 178 ? 18.704 10.719 -16.131 1.00 79.81 178 SER A O 1
ATOM 1449 N N . ILE A 1 179 ? 17.093 11.274 -14.665 1.00 78.31 179 ILE A N 1
ATOM 1450 C CA . ILE A 1 179 ? 16.762 12.558 -15.305 1.00 78.31 179 ILE A CA 1
ATOM 1451 C C . ILE A 1 179 ? 17.939 13.531 -15.189 1.00 78.31 179 ILE A C 1
ATOM 1453 O O . ILE A 1 179 ? 18.295 14.184 -16.168 1.00 78.31 179 ILE A O 1
ATOM 1457 N N . MET A 1 180 ? 18.567 13.615 -14.014 1.00 79.69 180 MET A N 1
ATOM 1458 C CA . MET A 1 180 ? 19.718 14.489 -13.787 1.00 79.69 180 MET A CA 1
ATOM 1459 C C . MET A 1 180 ? 20.871 14.162 -14.743 1.00 79.69 180 MET A C 1
ATOM 1461 O O . MET A 1 180 ? 21.310 15.050 -15.469 1.00 79.69 180 MET A O 1
ATOM 1465 N N . ILE A 1 181 ? 21.276 12.889 -14.837 1.00 79.88 181 ILE A N 1
ATOM 1466 C CA . ILE A 1 181 ? 22.316 12.449 -15.783 1.00 79.88 181 ILE A CA 1
ATOM 1467 C C . ILE A 1 181 ? 21.942 12.806 -17.223 1.00 79.88 181 ILE A C 1
ATOM 1469 O O . ILE A 1 181 ? 22.787 13.288 -17.976 1.00 79.88 181 ILE A O 1
ATOM 1473 N N . SER A 1 182 ? 20.682 12.597 -17.621 1.00 75.75 182 SER A N 1
ATOM 1474 C CA . SER A 1 182 ? 20.250 12.906 -18.990 1.00 75.75 182 SER A CA 1
ATOM 1475 C C . SER A 1 182 ? 20.422 14.387 -19.351 1.00 75.75 182 SER A C 1
ATOM 1477 O O . SER A 1 182 ? 20.722 14.711 -20.498 1.00 75.75 182 SER A O 1
ATOM 1479 N N . ASN A 1 183 ? 20.318 15.280 -18.363 1.00 75.50 183 ASN A N 1
ATOM 1480 C CA . ASN A 1 183 ? 20.520 16.715 -18.538 1.00 75.50 183 ASN A CA 1
ATOM 1481 C C . ASN A 1 183 ? 22.006 17.126 -18.507 1.00 75.50 183 ASN A C 1
ATOM 1483 O O . ASN A 1 183 ? 22.352 18.182 -19.033 1.00 75.50 183 ASN A O 1
ATOM 1487 N N . GLU A 1 184 ? 22.898 16.302 -17.950 1.00 79.81 184 GLU A N 1
ATOM 1488 C CA . GLU A 1 184 ? 24.345 16.568 -17.914 1.00 79.81 184 GLU A CA 1
ATOM 1489 C C . GLU A 1 184 ? 25.078 16.188 -19.211 1.00 79.81 184 GLU A C 1
ATOM 1491 O O . GLU A 1 184 ? 26.212 16.620 -19.420 1.00 79.81 184 GLU A O 1
ATOM 1496 N N . ILE A 1 185 ? 24.440 15.446 -20.130 1.00 78.06 185 ILE A N 1
ATOM 1497 C CA . ILE A 1 185 ? 25.035 15.009 -21.413 1.00 78.06 185 ILE A CA 1
ATOM 1498 C C . ILE A 1 185 ? 25.669 16.182 -22.181 1.00 78.06 185 ILE A C 1
ATOM 1500 O O . ILE A 1 185 ? 26.718 16.021 -22.804 1.00 78.06 185 ILE A O 1
ATOM 1504 N N . GLY A 1 186 ? 25.079 17.379 -22.106 1.00 76.25 186 GLY A N 1
ATOM 1505 C CA . GLY A 1 186 ? 25.605 18.574 -22.772 1.00 76.25 186 GLY A CA 1
ATOM 1506 C C . GLY A 1 186 ? 26.962 19.029 -22.234 1.00 76.25 186 GLY A C 1
ATOM 1507 O O . GLY A 1 186 ? 27.805 19.481 -23.008 1.00 76.25 186 GLY A O 1
ATOM 1508 N N . GLN A 1 187 ? 27.205 18.865 -20.931 1.00 76.81 187 GLN A N 1
ATOM 1509 C CA . GLN A 1 187 ? 28.491 19.193 -20.313 1.00 76.81 187 GLN A CA 1
ATOM 1510 C C . GLN A 1 187 ? 29.572 18.194 -20.733 1.00 76.81 187 GLN A C 1
ATOM 1512 O O . GLN A 1 187 ? 30.646 18.609 -21.166 1.00 76.81 187 GLN A O 1
ATOM 1517 N N . TYR A 1 188 ? 29.268 16.893 -20.707 1.00 79.94 188 TYR A N 1
ATOM 1518 C CA . TYR A 1 188 ? 30.192 15.855 -21.183 1.00 79.94 188 TYR A CA 1
ATOM 1519 C C . TYR A 1 188 ? 30.514 16.007 -22.672 1.00 79.94 188 TYR A C 1
ATOM 1521 O O . TYR A 1 188 ? 31.662 15.845 -23.080 1.00 79.94 188 TYR A O 1
ATOM 1529 N N . PHE A 1 189 ? 29.524 16.381 -23.485 1.00 79.94 189 PHE A N 1
ATOM 1530 C CA . PHE A 1 189 ? 29.746 16.679 -24.894 1.00 79.94 189 PHE A CA 1
ATOM 1531 C C . PHE A 1 189 ? 30.701 17.867 -25.080 1.00 79.94 189 PHE A C 1
ATOM 1533 O O . PHE A 1 189 ? 31.610 17.802 -25.905 1.00 79.94 189 PHE A O 1
ATOM 1540 N N . HIS A 1 190 ? 30.553 18.933 -24.288 1.00 76.38 190 HIS A N 1
ATOM 1541 C CA . HIS A 1 190 ? 31.453 20.089 -24.335 1.00 76.38 190 HIS A CA 1
ATOM 1542 C C . HIS A 1 190 ? 32.891 19.747 -23.908 1.00 76.38 190 HIS A C 1
ATOM 1544 O O . HIS A 1 190 ? 33.836 20.367 -24.388 1.00 76.38 190 HIS A O 1
ATOM 1550 N N . MET A 1 191 ? 33.063 18.765 -23.020 1.00 81.88 191 MET A N 1
ATOM 1551 C CA . MET A 1 191 ? 34.376 18.255 -22.605 1.00 81.88 191 MET A CA 1
ATOM 1552 C C . MET A 1 191 ? 35.007 17.294 -23.623 1.00 81.88 191 MET A C 1
ATOM 1554 O O . MET A 1 191 ? 36.169 16.929 -23.474 1.00 81.88 191 MET A O 1
ATOM 1558 N N . SER A 1 192 ? 34.267 16.870 -24.649 1.00 80.19 192 SER A N 1
ATOM 1559 C CA . SER A 1 192 ? 34.824 16.061 -25.732 1.00 80.19 192 SER A CA 1
ATOM 1560 C C . SER A 1 192 ? 35.584 16.933 -26.738 1.00 80.19 192 SER A C 1
ATOM 1562 O O . SER A 1 192 ? 35.231 18.092 -26.958 1.00 80.19 192 SER A O 1
ATOM 1564 N N . ASN A 1 193 ? 36.580 16.368 -27.426 1.00 85.56 193 ASN A N 1
ATOM 1565 C CA . ASN A 1 193 ? 37.291 17.032 -28.528 1.00 85.56 193 ASN A CA 1
ATOM 1566 C C . ASN A 1 193 ? 36.424 17.125 -29.807 1.00 85.56 193 ASN A C 1
ATOM 1568 O O . ASN A 1 193 ? 36.887 16.880 -30.920 1.00 85.56 193 ASN A O 1
ATOM 1572 N N . TRP A 1 194 ? 35.136 17.465 -29.684 1.00 82.75 194 TRP A N 1
ATOM 1573 C CA . TRP A 1 194 ? 34.192 17.556 -30.806 1.00 82.75 194 TRP A CA 1
ATOM 1574 C C . TRP A 1 194 ? 34.637 18.582 -31.858 1.00 82.75 194 TRP A C 1
ATOM 1576 O O . TRP A 1 194 ? 34.342 18.425 -33.045 1.00 82.75 194 TRP A O 1
ATOM 1586 N N . TYR A 1 195 ? 35.393 19.601 -31.442 1.00 79.81 195 TYR A N 1
ATOM 1587 C CA . TYR A 1 195 ? 35.985 20.605 -32.321 1.00 79.81 195 TYR A CA 1
ATOM 1588 C C . TYR A 1 195 ? 37.124 20.057 -33.190 1.00 79.81 195 TYR A C 1
ATOM 1590 O O . TYR A 1 195 ? 37.512 20.739 -34.125 1.00 79.81 195 TYR A O 1
ATOM 1598 N N . GLU A 1 196 ? 37.654 18.858 -32.937 1.00 85.94 196 GLU A N 1
ATOM 1599 C CA . GLU A 1 196 ? 38.682 18.216 -33.777 1.00 85.94 196 GLU A CA 1
ATOM 1600 C C . GLU A 1 196 ? 38.069 17.374 -34.907 1.00 85.94 196 GLU A C 1
ATOM 1602 O O . GLU A 1 196 ? 38.775 16.928 -35.807 1.00 85.94 196 GLU A O 1
ATOM 1607 N N . SER A 1 197 ? 36.743 17.196 -34.912 1.00 83.75 197 SER A N 1
ATOM 1608 C CA . SER A 1 197 ? 36.034 16.407 -35.925 1.00 83.75 197 SER A CA 1
ATOM 1609 C C . SER A 1 197 ? 36.021 17.060 -37.318 1.00 83.75 197 SER A C 1
ATOM 1611 O O . SER A 1 197 ? 36.241 18.268 -37.461 1.00 83.75 197 SER A O 1
ATOM 1613 N N . ASP A 1 198 ? 35.745 16.259 -38.353 1.00 88.81 198 ASP A N 1
ATOM 1614 C CA . ASP A 1 198 ? 35.621 16.710 -39.746 1.00 88.81 198 ASP A CA 1
ATOM 1615 C C . ASP A 1 198 ? 34.456 17.710 -39.942 1.00 88.81 198 ASP A C 1
ATOM 1617 O O . ASP A 1 198 ? 33.476 17.718 -39.193 1.00 88.81 198 ASP A O 1
ATOM 1621 N N . LEU A 1 199 ? 34.527 18.556 -40.974 1.00 79.81 199 LEU A N 1
ATOM 1622 C CA . LEU A 1 199 ? 33.594 19.667 -41.226 1.00 79.81 199 LEU A CA 1
ATOM 1623 C C . LEU A 1 199 ? 32.127 19.225 -41.369 1.00 79.81 199 LEU A C 1
ATOM 1625 O O . LEU A 1 199 ? 31.225 19.963 -40.966 1.00 79.81 199 LEU A O 1
ATOM 1629 N N . ARG A 1 200 ? 31.870 18.028 -41.916 1.00 82.50 200 ARG A N 1
ATOM 1630 C CA . ARG A 1 200 ? 30.514 17.450 -41.979 1.00 82.50 200 ARG A CA 1
ATOM 1631 C C . ARG A 1 200 ? 30.023 17.017 -40.597 1.00 82.50 200 ARG A C 1
ATOM 1633 O O . ARG A 1 200 ? 28.919 17.388 -40.211 1.00 82.50 200 ARG A O 1
ATOM 1640 N N . ALA A 1 201 ? 30.871 16.332 -39.829 1.00 81.31 201 ALA A N 1
ATOM 1641 C CA . ALA A 1 201 ? 30.551 15.892 -38.474 1.00 81.31 201 ALA A CA 1
ATOM 1642 C C . ALA A 1 201 ? 30.290 17.081 -37.534 1.00 81.31 201 ALA A C 1
ATOM 1644 O O . ALA A 1 201 ? 29.317 17.059 -36.785 1.00 81.31 201 ALA A O 1
ATOM 1645 N N . ARG A 1 202 ? 31.069 18.171 -37.625 1.00 84.44 202 ARG A N 1
ATOM 1646 C CA . ARG A 1 202 ? 30.851 19.388 -36.814 1.00 84.44 202 ARG A CA 1
ATOM 1647 C C . ARG A 1 202 ? 29.463 20.000 -36.994 1.00 84.44 202 ARG A C 1
ATOM 1649 O O . ARG A 1 202 ? 28.901 20.507 -36.026 1.00 84.44 202 ARG A O 1
ATOM 1656 N N . ARG A 1 203 ? 28.900 19.965 -38.208 1.00 83.25 203 ARG A N 1
ATOM 1657 C CA . ARG A 1 203 ? 27.554 20.496 -38.480 1.00 83.25 203 ARG A CA 1
ATOM 1658 C C . ARG A 1 203 ? 26.478 19.661 -37.782 1.00 83.25 203 ARG A C 1
ATOM 1660 O O . ARG A 1 203 ? 25.612 20.233 -37.124 1.00 83.25 203 ARG A O 1
ATOM 1667 N N . ASP A 1 204 ? 26.569 18.338 -37.871 1.00 84.69 204 ASP A N 1
ATOM 1668 C CA . ASP A 1 204 ? 25.613 17.424 -37.233 1.00 84.69 204 ASP A CA 1
ATOM 1669 C C . ASP A 1 204 ? 25.722 17.473 -35.698 1.00 84.69 204 ASP A C 1
ATOM 1671 O O . ASP A 1 204 ? 24.717 17.492 -34.985 1.00 84.69 204 ASP A O 1
ATOM 1675 N N . LEU A 1 205 ? 26.947 17.602 -35.184 1.00 84.62 205 LEU A N 1
ATOM 1676 C CA . LEU A 1 205 ? 27.244 17.773 -33.762 1.00 84.62 205 LEU A CA 1
ATOM 1677 C C . LEU A 1 205 ? 26.730 19.110 -33.201 1.00 84.62 205 LEU A C 1
ATOM 1679 O O . LEU A 1 205 ? 26.226 19.147 -32.080 1.00 84.62 205 LEU A O 1
ATOM 1683 N N . ALA A 1 206 ? 26.784 20.199 -33.975 1.00 82.06 206 ALA A N 1
ATOM 1684 C CA . ALA A 1 206 ? 26.209 21.487 -33.579 1.00 82.06 206 ALA A CA 1
ATOM 1685 C C . ALA A 1 206 ? 24.674 21.428 -33.464 1.00 82.06 206 ALA A C 1
ATOM 1687 O O . ALA A 1 206 ? 24.100 21.981 -32.525 1.00 82.06 206 ALA A O 1
ATOM 1688 N N . ILE A 1 207 ? 24.008 20.709 -34.377 1.00 83.81 207 ILE A N 1
ATOM 1689 C CA . ILE A 1 207 ? 22.558 20.462 -34.306 1.00 83.81 207 ILE A CA 1
ATOM 1690 C C . ILE A 1 207 ? 22.219 19.635 -33.059 1.00 83.81 207 ILE A C 1
ATOM 1692 O O . ILE A 1 207 ? 21.248 19.929 -32.361 1.00 83.81 207 ILE A O 1
ATOM 1696 N N . PHE A 1 208 ? 23.029 18.620 -32.753 1.00 83.12 208 PHE A N 1
ATOM 1697 C CA . PHE A 1 208 ? 22.873 17.801 -31.552 1.00 83.12 208 PHE A CA 1
ATOM 1698 C C . PHE A 1 208 ? 23.038 18.622 -30.262 1.00 83.12 208 PHE A C 1
ATOM 1700 O O . PHE A 1 208 ? 22.183 18.540 -29.381 1.00 83.12 208 PHE A O 1
ATOM 1707 N N . LEU A 1 209 ? 24.058 19.483 -30.184 1.00 78.62 209 LEU A N 1
ATOM 1708 C CA . LEU A 1 209 ? 24.286 20.409 -29.068 1.00 78.62 209 LEU A CA 1
ATOM 1709 C C . LEU A 1 209 ? 23.094 21.335 -28.811 1.00 78.62 209 LEU A C 1
ATOM 1711 O O . LEU A 1 209 ? 22.671 21.504 -27.668 1.00 78.62 209 LEU A O 1
ATOM 1715 N N . GLU A 1 210 ? 22.523 21.913 -29.868 1.00 82.75 210 GLU A N 1
ATOM 1716 C CA . GLU A 1 210 ? 21.358 22.794 -29.746 1.00 82.75 210 GLU A CA 1
ATOM 1717 C C . GLU A 1 210 ? 20.110 22.036 -29.267 1.00 82.75 210 GLU A C 1
ATOM 1719 O O . GLU A 1 210 ? 19.262 22.582 -28.559 1.00 82.75 210 GLU A O 1
ATOM 1724 N N . ARG A 1 211 ? 20.022 20.741 -29.588 1.00 79.00 211 ARG A N 1
ATOM 1725 C CA . ARG A 1 211 ? 18.971 19.846 -29.095 1.00 79.00 211 ARG A CA 1
ATOM 1726 C C . ARG A 1 211 ? 19.147 19.502 -27.615 1.00 79.00 211 ARG A C 1
ATOM 1728 O O . ARG A 1 211 ? 18.156 19.514 -26.892 1.00 79.00 211 ARG A O 1
ATOM 1735 N N . ILE A 1 212 ? 20.378 19.251 -27.159 1.00 75.56 212 ILE A N 1
ATOM 1736 C CA . ILE A 1 212 ? 20.688 18.926 -25.753 1.00 75.56 212 ILE A CA 1
ATOM 1737 C C . ILE A 1 212 ? 20.440 20.115 -24.814 1.00 75.56 212 ILE A C 1
ATOM 1739 O O . ILE A 1 212 ? 20.089 19.921 -23.654 1.00 75.56 212 ILE A O 1
ATOM 1743 N N . LYS A 1 213 ? 20.547 21.358 -25.305 1.00 71.44 213 LYS A N 1
ATOM 1744 C CA . LYS A 1 213 ? 20.198 22.557 -24.518 1.00 71.44 213 LYS A CA 1
ATOM 1745 C C . LYS A 1 213 ? 18.735 22.596 -24.062 1.00 71.44 213 LYS A C 1
ATOM 1747 O O . LYS A 1 213 ? 18.402 23.420 -23.213 1.00 71.44 213 LYS A O 1
ATOM 1752 N N . ARG A 1 214 ? 17.853 21.754 -24.615 1.00 73.25 214 ARG A N 1
ATOM 1753 C CA . ARG A 1 214 ? 16.477 21.588 -24.132 1.00 73.25 214 ARG A CA 1
ATOM 1754 C C . ARG A 1 214 ? 16.466 20.508 -23.042 1.00 73.25 214 ARG A C 1
ATOM 1756 O O . ARG A 1 214 ? 16.502 19.329 -23.392 1.00 73.25 214 ARG A O 1
ATOM 1763 N N . PRO A 1 215 ? 16.425 20.875 -21.747 1.00 66.19 215 PRO A N 1
ATOM 1764 C CA . PRO A 1 215 ? 16.460 19.893 -20.672 1.00 66.19 215 PRO A CA 1
ATOM 1765 C C . PRO A 1 215 ? 15.227 18.991 -20.727 1.00 66.19 215 PRO A C 1
ATOM 1767 O O . PRO A 1 215 ? 14.115 19.448 -21.001 1.00 66.19 215 PRO A O 1
ATOM 1770 N N . VAL A 1 216 ? 15.420 17.713 -20.413 1.00 67.50 216 VAL A N 1
ATOM 1771 C CA . VAL A 1 216 ? 14.326 16.778 -20.171 1.00 67.50 216 VAL A CA 1
ATOM 1772 C C . VAL A 1 216 ? 13.678 17.182 -18.849 1.00 67.50 216 VAL A C 1
ATOM 1774 O O . VAL A 1 216 ? 14.253 17.003 -17.772 1.00 67.50 216 VAL A O 1
ATOM 1777 N N . THR A 1 217 ? 12.491 17.783 -18.933 1.00 63.66 217 THR A N 1
ATOM 1778 C CA . THR A 1 217 ? 11.702 18.204 -17.774 1.00 63.66 217 THR A CA 1
ATOM 1779 C C . THR A 1 217 ? 10.510 17.273 -17.597 1.00 63.66 217 THR A C 1
ATOM 1781 O O . THR A 1 217 ? 9.708 17.065 -18.503 1.00 63.66 217 THR A O 1
ATOM 1784 N N . LEU A 1 218 ? 10.384 16.694 -16.405 1.00 61.91 218 LEU A N 1
ATOM 1785 C CA . LEU A 1 218 ? 9.195 15.942 -16.024 1.00 61.91 218 LEU A CA 1
ATOM 1786 C C . LEU A 1 218 ? 8.185 16.918 -15.436 1.00 61.91 218 LEU A C 1
ATOM 1788 O O . LEU A 1 218 ? 8.489 17.597 -14.465 1.00 61.91 218 LEU A O 1
ATOM 1792 N N . THR A 1 219 ? 6.991 17.018 -16.011 1.00 61.34 219 THR A N 1
ATOM 1793 C CA . THR A 1 219 ? 5.915 17.850 -15.459 1.00 61.34 219 THR A CA 1
ATOM 1794 C C . THR A 1 219 ? 4.837 16.987 -14.818 1.00 61.34 219 THR A C 1
ATOM 1796 O O . THR A 1 219 ? 4.239 16.157 -15.500 1.00 61.34 219 THR A O 1
ATOM 1799 N N . ALA A 1 220 ? 4.520 17.213 -13.542 1.00 60.69 220 ALA A N 1
ATOM 1800 C CA . ALA A 1 220 ? 3.341 16.635 -12.907 1.00 60.69 220 ALA A CA 1
ATOM 1801 C C . ALA A 1 220 ? 2.078 17.280 -13.508 1.00 60.69 220 ALA A C 1
ATOM 1803 O O . ALA A 1 220 ? 1.787 18.452 -13.259 1.00 60.69 220 ALA A O 1
ATOM 1804 N N . GLY A 1 221 ? 1.377 16.536 -14.371 1.00 53.50 221 GLY A N 1
ATOM 1805 C CA . GLY A 1 221 ? 0.132 16.970 -15.020 1.00 53.50 221 GLY A CA 1
ATOM 1806 C C . GLY A 1 221 ? 0.251 18.200 -15.933 1.00 53.50 221 GLY A C 1
ATOM 1807 O O . GLY A 1 221 ? -0.767 18.791 -16.262 1.00 53.50 221 GLY A O 1
ATOM 1808 N N . GLY A 1 222 ? 1.466 18.614 -16.311 1.00 56.91 222 GLY A N 1
ATOM 1809 C CA . GLY A 1 222 ? 1.717 19.841 -17.084 1.00 56.91 222 GLY A CA 1
ATOM 1810 C C . GLY A 1 222 ? 1.794 21.132 -16.257 1.00 56.91 222 GLY A C 1
ATOM 1811 O O . GLY A 1 222 ? 2.105 22.181 -16.811 1.00 56.91 222 GLY A O 1
ATOM 1812 N N . PHE A 1 223 ? 1.563 21.071 -14.941 1.00 57.91 223 PHE A N 1
ATOM 1813 C CA . PHE A 1 223 ? 1.500 22.260 -14.078 1.00 57.91 223 PHE A CA 1
ATOM 1814 C C . PHE A 1 223 ? 2.783 22.506 -13.283 1.00 57.91 223 PHE A C 1
ATOM 1816 O O . PHE A 1 223 ? 3.149 23.653 -13.042 1.00 57.91 223 PHE A O 1
ATOM 1823 N N . ILE A 1 224 ? 3.470 21.439 -12.862 1.00 60.69 224 ILE A N 1
ATOM 1824 C CA . ILE A 1 224 ? 4.652 21.545 -11.999 1.00 60.69 224 ILE A CA 1
ATOM 1825 C C . ILE A 1 224 ? 5.807 20.797 -12.642 1.00 60.69 224 ILE A C 1
ATOM 1827 O O . ILE A 1 224 ? 5.769 19.574 -12.749 1.00 60.69 224 ILE A O 1
ATOM 1831 N N . THR A 1 225 ? 6.855 21.515 -13.031 1.00 61.84 225 THR A N 1
ATOM 1832 C CA . THR A 1 225 ? 8.137 20.912 -13.394 1.00 61.84 225 THR A CA 1
ATOM 1833 C C . THR A 1 225 ? 8.778 20.286 -12.153 1.00 61.84 225 THR A C 1
ATOM 1835 O O . THR A 1 225 ? 9.165 20.960 -11.198 1.00 61.84 225 THR A O 1
ATOM 1838 N N . LEU A 1 226 ? 8.877 18.962 -12.162 1.00 57.81 226 LEU A N 1
ATOM 1839 C CA . LEU A 1 226 ? 9.635 18.151 -11.224 1.00 57.81 226 LEU A CA 1
ATOM 1840 C C . LEU A 1 226 ? 11.121 18.284 -11.576 1.00 57.81 226 LEU A C 1
ATOM 1842 O O . LEU A 1 226 ? 11.676 17.515 -12.357 1.00 57.81 226 LEU A O 1
ATOM 1846 N N . SER A 1 227 ? 11.760 19.309 -11.022 1.00 59.91 227 SER A N 1
ATOM 1847 C CA . SER A 1 227 ? 13.213 19.486 -11.029 1.00 59.91 227 SER A CA 1
ATOM 1848 C C . SER A 1 227 ? 13.762 19.377 -9.607 1.00 59.91 227 SER A C 1
ATOM 1850 O O . SER A 1 227 ? 13.021 19.513 -8.631 1.00 59.91 227 SER A O 1
ATOM 1852 N N . LEU A 1 228 ? 15.079 19.175 -9.472 1.00 54.28 228 LEU A N 1
ATOM 1853 C CA . LEU A 1 228 ? 15.770 19.168 -8.174 1.00 54.28 228 LEU A CA 1
ATOM 1854 C C . LEU A 1 228 ? 15.427 20.417 -7.340 1.00 54.28 228 LEU A C 1
ATOM 1856 O O . LEU A 1 228 ? 15.237 20.326 -6.134 1.00 54.28 228 LEU A O 1
ATOM 1860 N N . THR A 1 229 ? 15.257 21.565 -8.002 1.00 55.28 229 THR A N 1
ATOM 1861 C CA . THR A 1 229 ? 14.833 22.841 -7.404 1.00 55.28 229 THR A CA 1
ATOM 1862 C C . THR A 1 229 ? 13.402 22.851 -6.860 1.00 55.28 229 THR A C 1
ATOM 1864 O O . THR A 1 229 ? 13.105 23.655 -5.982 1.00 55.28 229 THR A O 1
ATOM 1867 N N . THR A 1 230 ? 12.514 21.990 -7.357 1.00 55.41 230 THR A N 1
ATOM 1868 C CA . THR A 1 230 ? 11.146 21.823 -6.843 1.00 55.41 230 THR A CA 1
ATOM 1869 C C . THR A 1 230 ? 11.140 20.872 -5.648 1.00 55.41 230 THR A C 1
ATOM 1871 O O . THR A 1 230 ? 10.486 21.161 -4.651 1.00 55.41 230 THR A O 1
ATOM 1874 N N . LEU A 1 231 ? 11.931 19.791 -5.697 1.00 52.03 231 LEU A N 1
ATOM 1875 C CA . LEU A 1 231 ? 12.070 18.839 -4.586 1.00 52.03 231 LEU A CA 1
ATOM 1876 C C . LEU A 1 231 ? 12.745 19.457 -3.353 1.00 52.03 231 LEU A C 1
ATOM 1878 O O . LEU A 1 231 ? 12.334 19.172 -2.236 1.00 52.03 231 LEU A O 1
ATOM 1882 N N . THR A 1 232 ? 13.725 20.346 -3.533 1.00 55.97 232 THR A N 1
ATOM 1883 C CA . THR A 1 232 ? 14.369 21.071 -2.420 1.00 55.97 232 THR A CA 1
ATOM 1884 C C . THR A 1 232 ? 13.571 22.283 -1.928 1.00 55.97 232 THR A C 1
ATOM 1886 O O . THR A 1 232 ? 13.918 22.866 -0.901 1.00 55.97 232 THR A O 1
ATOM 1889 N N . ARG A 1 233 ? 12.498 22.668 -2.636 1.00 49.75 233 ARG A N 1
ATOM 1890 C CA . ARG A 1 233 ? 11.588 23.761 -2.250 1.00 49.75 233 ARG A CA 1
ATOM 1891 C C . ARG A 1 233 ? 10.403 23.321 -1.399 1.00 49.75 233 ARG A C 1
ATOM 1893 O O . ARG A 1 233 ? 9.750 24.192 -0.832 1.00 49.75 233 ARG A O 1
ATOM 1900 N N . VAL A 1 234 ? 10.111 22.022 -1.313 1.00 49.66 234 VAL A N 1
ATOM 1901 C CA . VAL A 1 234 ? 9.089 21.509 -0.392 1.00 49.66 234 VAL A CA 1
ATOM 1902 C C . VAL A 1 234 ? 9.673 21.581 1.019 1.00 49.66 234 VAL A C 1
ATOM 1904 O O . VAL A 1 234 ? 10.496 20.750 1.399 1.00 49.66 234 VAL A O 1
ATOM 1907 N N . ARG A 1 235 ? 9.303 22.630 1.753 1.00 34.91 235 ARG A N 1
ATOM 1908 C CA . ARG A 1 235 ? 9.658 22.866 3.153 1.00 34.91 235 ARG A CA 1
ATOM 1909 C C . ARG A 1 235 ? 8.408 22.793 4.014 1.00 34.91 235 ARG A C 1
ATOM 1911 O O . ARG A 1 235 ? 7.356 23.262 3.528 1.00 34.91 235 ARG A O 1
#